Protein AF-A0A951N526-F1 (afdb_monomer)

Sequence (188 aa):
WANHLRSLRRDMQGVPRIATNLSTNELTWEIMWHCPALKEIAEDFAKEHAKGLKIVARDMGIQTAESLEAHRYIEALRQLLATQRFVLVPRLGEAVFGQEERQIGWFDDQGVYLLPDLAYRAACELLRDSGGLNGLSKNTLHKQLDSLGLLVNKGEGGQTIPKKCGHGLHRVLHLEPNILDGEEEESS

Structure (mmCIF, N/CA/C/O backbone):
data_AF-A0A951N526-F1
#
_entry.id   AF-A0A951N526-F1
#
loop_
_atom_site.group_PDB
_atom_site.id
_atom_site.type_symbol
_atom_site.label_atom_id
_atom_site.label_alt_id
_atom_site.label_comp_id
_atom_site.label_asym_id
_atom_site.label_entity_id
_atom_site.label_seq_id
_atom_site.pdbx_PDB_ins_code
_atom_site.Cartn_x
_atom_site.Cartn_y
_atom_site.Cartn_z
_atom_site.occupancy
_atom_site.B_iso_or_equiv
_atom_site.auth_seq_id
_atom_site.auth_comp_id
_atom_site.auth_asym_id
_atom_site.auth_atom_id
_atom_site.pdbx_PDB_model_num
ATOM 1 N N . TRP A 1 1 ? 21.596 5.249 -15.799 1.00 81.06 1 TRP A N 1
ATOM 2 C CA . TRP A 1 1 ? 20.215 5.231 -15.258 1.00 81.06 1 TRP A CA 1
ATOM 3 C C . TRP A 1 1 ? 19.995 5.923 -13.913 1.00 81.06 1 TRP A C 1
ATOM 5 O O . TRP A 1 1 ? 19.083 6.736 -13.844 1.00 81.06 1 TRP A O 1
ATOM 15 N N . ALA A 1 2 ? 20.782 5.686 -12.854 1.00 82.94 2 ALA A N 1
ATOM 16 C CA . ALA A 1 2 ? 20.489 6.235 -11.513 1.00 82.94 2 ALA A CA 1
ATOM 17 C C . ALA A 1 2 ? 20.281 7.769 -11.456 1.00 82.94 2 ALA A C 1
ATOM 19 O O . ALA A 1 2 ? 19.320 8.243 -10.855 1.00 82.94 2 ALA A O 1
ATOM 20 N N . ASN A 1 3 ? 21.136 8.554 -12.124 1.00 84.06 3 ASN A N 1
ATOM 21 C CA . ASN A 1 3 ? 20.982 10.016 -12.189 1.00 84.06 3 ASN A CA 1
ATOM 22 C C . ASN A 1 3 ? 19.722 10.440 -12.962 1.00 84.06 3 ASN A C 1
ATOM 24 O O . ASN A 1 3 ? 19.041 11.379 -12.563 1.00 84.06 3 ASN A O 1
ATOM 28 N N . HIS A 1 4 ? 19.381 9.712 -14.029 1.00 82.75 4 HIS A N 1
ATOM 29 C CA . HIS A 1 4 ? 18.174 9.962 -14.814 1.00 82.75 4 HIS A CA 1
ATOM 30 C C . HIS A 1 4 ? 16.906 9.697 -13.988 1.00 82.75 4 HIS A C 1
ATOM 32 O O . HIS A 1 4 ? 16.022 10.546 -13.930 1.00 82.75 4 HIS A O 1
ATOM 38 N N . LEU A 1 5 ? 16.859 8.583 -13.253 1.00 80.75 5 LEU A N 1
ATOM 39 C CA . LEU A 1 5 ? 15.752 8.254 -12.348 1.00 80.75 5 LEU A CA 1
ATOM 40 C C . LEU A 1 5 ? 15.546 9.339 -11.278 1.00 80.75 5 LEU A C 1
ATOM 42 O O . LEU A 1 5 ? 14.426 9.806 -11.088 1.00 80.75 5 LEU A O 1
ATOM 46 N N . ARG A 1 6 ? 16.629 9.827 -10.656 1.00 80.81 6 ARG A N 1
ATOM 47 C CA . ARG A 1 6 ? 16.569 10.928 -9.673 1.00 80.81 6 ARG A CA 1
ATOM 48 C C . ARG A 1 6 ? 16.122 12.262 -10.275 1.00 80.81 6 ARG A C 1
ATOM 50 O O . ARG A 1 6 ? 15.503 13.059 -9.574 1.00 80.81 6 ARG A O 1
ATOM 57 N N . SER A 1 7 ? 16.430 12.521 -11.550 1.00 80.12 7 SER A N 1
ATOM 58 C CA . SER A 1 7 ? 15.925 13.711 -12.253 1.00 80.12 7 SER A CA 1
ATOM 59 C C . SER A 1 7 ? 14.437 13.624 -12.591 1.00 80.12 7 SER A C 1
ATOM 61 O O . SER A 1 7 ? 13.773 14.654 -12.625 1.00 80.12 7 SER A O 1
ATOM 63 N N . LEU A 1 8 ? 13.911 12.413 -12.805 1.00 74.31 8 LEU A N 1
ATOM 64 C CA . LEU A 1 8 ? 12.486 12.188 -13.054 1.00 74.31 8 LEU A CA 1
ATOM 65 C C . LEU A 1 8 ? 11.673 12.306 -11.762 1.00 74.31 8 LEU A C 1
ATOM 67 O O . LEU A 1 8 ? 10.583 12.872 -11.770 1.00 74.31 8 LEU A O 1
ATOM 71 N N . ARG A 1 9 ? 12.199 11.772 -10.653 1.00 68.50 9 ARG A N 1
ATOM 72 C CA . ARG A 1 9 ? 11.539 11.795 -9.346 1.00 68.50 9 ARG A CA 1
ATOM 73 C C . ARG A 1 9 ? 12.587 11.757 -8.226 1.00 68.50 9 ARG A C 1
ATOM 75 O O . ARG A 1 9 ? 13.315 10.774 -8.086 1.00 68.50 9 ARG A O 1
ATOM 82 N N . ARG A 1 10 ? 12.690 12.831 -7.434 1.00 69.12 10 ARG A N 1
ATOM 83 C CA . ARG A 1 10 ? 13.717 12.958 -6.375 1.00 69.12 10 ARG A CA 1
ATOM 84 C C . ARG A 1 10 ? 13.449 12.082 -5.148 1.00 69.12 10 ARG A C 1
ATOM 86 O O . ARG A 1 10 ? 14.396 11.717 -4.464 1.00 69.12 10 ARG A O 1
ATOM 93 N N . ASP A 1 11 ? 12.190 11.746 -4.895 1.00 62.72 11 ASP A N 1
ATOM 94 C CA . ASP A 1 11 ? 11.701 10.887 -3.806 1.00 62.72 11 ASP A CA 1
ATOM 95 C C . ASP A 1 11 ? 11.666 9.394 -4.188 1.00 62.72 11 ASP A C 1
ATOM 97 O O . ASP A 1 11 ? 11.150 8.572 -3.435 1.00 62.72 11 ASP A O 1
ATOM 101 N N . MET A 1 12 ? 12.204 9.014 -5.355 1.00 68.50 12 MET A N 1
ATOM 102 C CA . MET A 1 12 ? 12.225 7.617 -5.787 1.00 68.50 12 MET A CA 1
ATOM 103 C C . MET A 1 12 ? 13.090 6.764 -4.850 1.00 68.50 12 MET A C 1
ATOM 105 O O . MET A 1 12 ? 14.292 6.989 -4.702 1.00 68.50 12 MET A O 1
ATOM 109 N N . GLN A 1 13 ? 12.475 5.742 -4.262 1.00 66.50 13 GLN A N 1
ATOM 110 C CA . GLN A 1 13 ? 13.130 4.731 -3.432 1.00 66.50 13 GLN A CA 1
ATOM 111 C C . GLN A 1 13 ? 13.659 3.582 -4.310 1.00 66.50 13 GLN A C 1
ATOM 113 O O . GLN A 1 13 ? 13.147 3.328 -5.400 1.00 66.50 13 GLN A O 1
ATOM 118 N N . GLY A 1 14 ? 14.713 2.885 -3.872 1.00 66.94 14 GLY A N 1
ATOM 119 C CA . GLY A 1 14 ? 15.251 1.726 -4.606 1.00 66.94 14 GLY A CA 1
ATOM 120 C C . GLY A 1 14 ? 15.960 2.044 -5.935 1.00 66.94 14 GLY A C 1
ATOM 121 O O . GLY A 1 14 ? 16.182 1.138 -6.742 1.00 66.94 14 GLY A O 1
ATOM 122 N N . VAL A 1 15 ? 16.361 3.305 -6.160 1.00 78.75 15 VAL A N 1
ATOM 123 C CA . VAL A 1 15 ? 17.045 3.776 -7.387 1.00 78.75 15 VAL A CA 1
ATOM 124 C C . VAL A 1 15 ? 18.214 2.886 -7.830 1.00 78.75 15 VAL A C 1
ATOM 126 O O . VAL A 1 15 ? 18.295 2.622 -9.029 1.00 78.75 15 VAL A O 1
ATOM 129 N N . PRO A 1 16 ? 19.109 2.396 -6.944 1.00 79.44 16 PRO A N 1
ATOM 130 C CA . PRO A 1 16 ? 20.207 1.530 -7.372 1.00 79.44 16 PRO A CA 1
ATOM 131 C C . PRO A 1 16 ? 19.717 0.232 -8.020 1.00 79.44 16 PRO A C 1
ATOM 133 O O . PRO A 1 16 ? 20.200 -0.125 -9.088 1.00 79.44 16 PRO A O 1
ATOM 136 N N . ARG A 1 17 ? 18.705 -0.428 -7.439 1.00 71.69 17 ARG A N 1
ATOM 137 C CA . ARG A 1 17 ? 18.148 -1.686 -7.965 1.00 71.69 17 ARG A CA 1
ATOM 138 C C . ARG A 1 17 ? 17.493 -1.483 -9.331 1.00 71.69 17 ARG A C 1
ATOM 140 O O . ARG A 1 17 ? 17.755 -2.243 -10.258 1.00 71.69 17 ARG A O 1
ATOM 147 N N . ILE A 1 18 ? 16.677 -0.435 -9.468 1.00 79.44 18 ILE A N 1
ATOM 148 C CA . ILE A 1 18 ? 16.011 -0.099 -10.738 1.00 79.44 18 ILE A CA 1
ATOM 149 C C . ILE A 1 18 ? 17.059 0.257 -11.801 1.00 79.44 18 ILE A C 1
ATOM 151 O O . ILE A 1 18 ? 16.975 -0.208 -12.934 1.00 79.44 18 ILE A O 1
ATOM 155 N N . ALA A 1 19 ? 18.078 1.039 -11.433 1.00 84.94 19 ALA A N 1
ATOM 156 C CA . ALA A 1 19 ? 19.161 1.399 -12.338 1.00 84.94 19 ALA A CA 1
ATOM 157 C C . ALA A 1 19 ? 19.942 0.174 -12.826 1.00 84.94 19 ALA A C 1
ATOM 159 O O . ALA A 1 19 ? 20.226 0.110 -14.017 1.00 84.94 19 ALA A O 1
ATOM 160 N N . THR A 1 20 ? 20.246 -0.785 -11.948 1.00 82.56 20 THR A N 1
ATOM 161 C CA . THR A 1 20 ? 20.910 -2.037 -12.333 1.00 82.56 20 THR A CA 1
ATOM 162 C C . THR A 1 20 ? 20.062 -2.829 -13.321 1.00 82.56 20 THR A C 1
ATOM 164 O O . THR A 1 20 ? 20.565 -3.173 -14.383 1.00 82.56 20 THR A O 1
ATOM 167 N N . ASN A 1 21 ? 18.771 -3.039 -13.042 1.00 82.00 21 ASN A N 1
ATOM 168 C CA . ASN A 1 21 ? 17.890 -3.785 -13.950 1.00 82.00 21 ASN A CA 1
ATOM 169 C C . ASN A 1 21 ? 17.796 -3.133 -15.340 1.00 82.00 21 ASN A C 1
ATOM 171 O O . ASN A 1 21 ? 17.874 -3.826 -16.354 1.00 82.00 21 ASN A O 1
ATOM 175 N N . LEU A 1 22 ? 17.670 -1.802 -15.396 1.00 86.44 22 LEU A N 1
ATOM 176 C CA . LEU A 1 22 ? 17.652 -1.056 -16.659 1.00 86.44 22 LEU A CA 1
ATOM 177 C C . LEU A 1 22 ? 18.997 -1.136 -17.387 1.00 86.44 22 LEU A C 1
ATOM 179 O O . LEU A 1 22 ? 19.013 -1.350 -18.593 1.00 86.44 22 LEU A O 1
ATOM 183 N N . SER A 1 23 ? 20.113 -1.016 -16.664 1.00 87.75 23 SER A N 1
ATOM 184 C CA . SER A 1 23 ? 21.458 -1.171 -17.225 1.00 87.75 23 SER A CA 1
ATOM 185 C C . SER A 1 23 ? 21.702 -2.577 -17.772 1.00 87.75 23 SER A C 1
ATOM 187 O O . SER A 1 23 ? 22.317 -2.708 -18.822 1.00 87.75 23 SER A O 1
ATOM 189 N N . THR A 1 24 ? 21.211 -3.627 -17.110 1.00 85.81 24 THR A N 1
ATOM 190 C CA . THR A 1 24 ? 21.305 -5.006 -17.614 1.00 85.81 24 THR A CA 1
ATOM 191 C C . THR A 1 24 ? 20.491 -5.187 -18.892 1.00 85.81 24 THR A C 1
ATOM 193 O O . THR A 1 24 ? 20.956 -5.834 -19.830 1.00 85.81 24 THR A O 1
ATOM 196 N N . ASN A 1 25 ? 19.296 -4.600 -18.956 1.00 86.00 25 ASN A N 1
ATOM 197 C CA . ASN A 1 25 ? 18.451 -4.657 -20.146 1.00 86.00 25 ASN A CA 1
ATOM 198 C C . ASN A 1 25 ? 19.083 -3.882 -21.321 1.00 86.00 25 ASN A C 1
ATOM 200 O O . ASN A 1 25 ? 19.235 -4.429 -22.409 1.00 86.00 25 ASN A O 1
ATOM 204 N N . GLU A 1 26 ? 19.585 -2.669 -21.070 1.00 88.19 26 GLU A N 1
ATOM 205 C CA . GLU A 1 26 ? 20.335 -1.877 -22.055 1.00 88.19 26 GLU A CA 1
ATOM 206 C C . GLU A 1 26 ? 21.601 -2.604 -22.534 1.00 88.19 26 GLU A C 1
ATOM 208 O O . GLU A 1 26 ? 21.843 -2.678 -23.732 1.00 88.19 26 GLU A O 1
ATOM 213 N N . LEU A 1 27 ? 22.366 -3.233 -21.637 1.00 89.69 27 LEU A N 1
ATOM 214 C CA . LEU A 1 27 ? 23.529 -4.038 -22.021 1.00 89.69 27 LEU A CA 1
ATOM 215 C C . LEU A 1 27 ? 23.136 -5.248 -22.883 1.00 89.69 27 LEU A C 1
ATOM 217 O O . LEU A 1 27 ? 23.847 -5.590 -23.822 1.00 89.69 27 LEU A O 1
ATOM 221 N N . THR A 1 28 ? 22.004 -5.888 -22.582 1.00 87.81 28 THR A N 1
ATOM 222 C CA . THR A 1 28 ? 21.476 -7.002 -23.389 1.00 87.81 28 THR A CA 1
ATOM 223 C C . THR A 1 28 ? 21.159 -6.531 -24.808 1.00 87.81 28 THR A C 1
ATOM 225 O O . THR A 1 28 ? 21.497 -7.212 -25.776 1.00 87.81 28 THR A O 1
ATOM 228 N N . TRP A 1 29 ? 20.578 -5.337 -24.934 1.00 87.81 29 TRP A N 1
ATOM 229 C CA . TRP A 1 29 ? 20.317 -4.702 -26.221 1.00 87.81 29 TRP A CA 1
ATOM 230 C C . TRP A 1 29 ? 21.601 -4.375 -26.991 1.00 87.81 29 TRP A C 1
ATOM 232 O O . TRP A 1 29 ? 21.704 -4.693 -28.173 1.00 87.81 29 TRP A O 1
ATOM 242 N N . GLU A 1 30 ? 22.609 -3.811 -26.323 1.00 87.75 30 GLU A N 1
ATOM 243 C CA . GLU A 1 30 ? 23.920 -3.541 -26.931 1.00 87.75 30 GLU A CA 1
ATOM 244 C C . GLU A 1 30 ? 24.587 -4.830 -27.438 1.00 87.75 30 GLU A C 1
ATOM 246 O O . GLU A 1 30 ? 25.132 -4.871 -28.542 1.00 87.75 30 GLU A O 1
ATOM 251 N N . ILE A 1 31 ? 24.488 -5.929 -26.684 1.00 87.94 31 ILE A N 1
ATOM 252 C CA . ILE A 1 31 ? 24.995 -7.238 -27.122 1.00 87.94 31 ILE A CA 1
ATOM 253 C C . ILE A 1 31 ? 24.254 -7.722 -28.378 1.00 87.94 31 ILE A C 1
ATOM 255 O O . ILE A 1 31 ? 24.896 -8.215 -29.309 1.00 87.94 31 ILE A O 1
ATOM 259 N N . MET A 1 32 ? 22.927 -7.563 -28.438 1.00 86.56 32 MET A N 1
ATOM 260 C CA . MET A 1 32 ? 22.147 -7.890 -29.640 1.00 86.56 32 MET A CA 1
ATOM 261 C C . MET A 1 32 ? 22.567 -7.036 -30.841 1.00 86.56 32 MET A C 1
ATOM 263 O O . MET A 1 32 ? 22.723 -7.570 -31.938 1.00 86.56 32 MET A O 1
ATOM 267 N N . TRP A 1 33 ? 22.813 -5.742 -30.628 1.00 84.50 33 TRP A N 1
ATOM 268 C CA . TRP A 1 33 ? 23.247 -4.804 -31.665 1.00 84.50 33 TRP A CA 1
ATOM 269 C C . TRP A 1 33 ? 24.612 -5.164 -32.267 1.00 84.50 33 TRP A C 1
ATOM 271 O O . TRP A 1 33 ? 24.839 -5.028 -33.472 1.00 84.50 33 TRP A O 1
ATOM 281 N N . HIS A 1 34 ? 25.527 -5.657 -31.432 1.00 85.94 34 HIS A N 1
ATOM 282 C CA . HIS A 1 34 ? 26.864 -6.079 -31.846 1.00 85.94 34 HIS A CA 1
ATOM 283 C C . HIS A 1 34 ? 26.932 -7.518 -32.377 1.00 85.94 34 HIS A C 1
ATOM 285 O O . HIS A 1 34 ? 27.975 -7.922 -32.893 1.00 85.94 34 HIS A O 1
ATOM 291 N N . CYS A 1 35 ? 25.842 -8.286 -32.299 1.00 88.75 35 CYS A N 1
ATOM 292 C CA . CYS A 1 35 ? 25.759 -9.626 -32.865 1.00 88.75 35 CYS A CA 1
ATOM 293 C C . CYS A 1 35 ? 25.296 -9.559 -34.334 1.00 88.75 35 CYS A C 1
ATOM 295 O O . CYS A 1 35 ? 24.134 -9.234 -34.583 1.00 88.75 35 CYS A O 1
ATOM 297 N N . PRO A 1 36 ? 26.139 -9.914 -35.328 1.00 86.00 36 PRO A N 1
ATOM 298 C CA . PRO A 1 36 ? 25.790 -9.770 -36.746 1.00 86.00 36 PRO A CA 1
ATOM 299 C C . PRO A 1 36 ? 24.509 -10.508 -37.153 1.00 86.00 36 PRO A C 1
ATOM 301 O O . PRO A 1 36 ? 23.779 -10.031 -38.010 1.00 86.00 36 PRO A O 1
ATOM 304 N N . ALA A 1 37 ? 24.217 -11.644 -36.511 1.00 87.12 37 ALA A N 1
ATOM 305 C CA . ALA A 1 37 ? 23.027 -12.447 -36.783 1.00 87.12 37 ALA A CA 1
ATOM 306 C C . ALA A 1 37 ? 21.722 -11.838 -36.233 1.00 87.12 37 ALA A C 1
ATOM 308 O O . ALA A 1 37 ? 20.643 -12.237 -36.658 1.00 87.12 37 ALA A O 1
ATOM 309 N N . LEU A 1 38 ? 21.810 -10.912 -35.273 1.00 83.75 38 LEU A N 1
ATOM 310 C CA . LEU A 1 38 ? 20.656 -10.297 -34.601 1.00 83.75 38 LEU A CA 1
ATOM 311 C C . LEU A 1 38 ? 20.515 -8.804 -34.910 1.00 83.75 38 LEU A C 1
ATOM 313 O O . LEU A 1 38 ? 19.470 -8.218 -34.630 1.00 83.75 38 LEU A O 1
ATOM 317 N N . LYS A 1 39 ? 21.549 -8.195 -35.494 1.00 83.62 39 LYS A N 1
ATOM 318 C CA . LYS A 1 39 ? 21.628 -6.760 -35.752 1.00 83.62 39 LYS A CA 1
ATOM 319 C C . LYS A 1 39 ? 20.483 -6.242 -36.625 1.00 83.62 39 LYS A C 1
ATOM 321 O O . LYS A 1 39 ? 19.874 -5.247 -36.255 1.00 83.62 39 LYS A O 1
ATOM 326 N N . GLU A 1 40 ? 20.165 -6.919 -37.730 1.00 83.12 40 GLU A N 1
ATOM 327 C CA . GLU A 1 40 ? 19.069 -6.500 -38.625 1.00 83.12 40 GLU A CA 1
ATOM 328 C C . GLU A 1 40 ? 17.720 -6.476 -37.894 1.00 83.12 40 GLU A C 1
ATOM 330 O O . GLU A 1 40 ? 16.943 -5.543 -38.049 1.00 83.12 40 GLU A O 1
ATOM 335 N N . ILE A 1 41 ? 17.478 -7.449 -37.010 1.00 81.56 41 ILE A N 1
ATOM 336 C CA . ILE A 1 41 ? 16.264 -7.493 -36.187 1.00 81.56 41 ILE A CA 1
ATOM 337 C C . ILE A 1 41 ? 16.284 -6.365 -35.147 1.00 81.56 41 ILE A C 1
ATOM 339 O O . ILE A 1 41 ? 15.262 -5.738 -34.892 1.00 81.56 41 ILE A O 1
ATOM 343 N N . ALA A 1 42 ? 17.432 -6.091 -34.524 1.00 80.50 42 ALA A N 1
ATOM 344 C CA . ALA A 1 42 ? 17.551 -5.041 -33.515 1.00 80.50 42 ALA A CA 1
ATOM 345 C C . ALA A 1 42 ? 17.354 -3.628 -34.104 1.00 80.50 42 ALA A C 1
ATOM 347 O O . ALA A 1 42 ? 16.767 -2.767 -33.445 1.00 80.50 42 ALA A O 1
ATOM 348 N N . GLU A 1 43 ? 17.800 -3.385 -35.340 1.00 83.38 43 GLU A N 1
ATOM 349 C CA . GLU A 1 43 ? 17.632 -2.103 -36.042 1.00 83.38 43 GLU A CA 1
ATOM 350 C C . GLU A 1 43 ? 16.158 -1.696 -36.169 1.00 83.38 43 GLU A C 1
ATOM 352 O O . GLU A 1 43 ? 15.818 -0.541 -35.884 1.00 83.38 43 GLU A O 1
ATOM 357 N N . ASP A 1 44 ? 15.282 -2.655 -36.469 1.00 84.50 44 ASP A N 1
ATOM 358 C CA . ASP A 1 44 ? 13.845 -2.425 -36.643 1.00 84.50 44 ASP A CA 1
ATOM 359 C C . ASP A 1 44 ? 13.127 -1.983 -35.356 1.00 84.50 44 ASP A C 1
ATOM 361 O O . ASP A 1 44 ? 12.084 -1.333 -35.426 1.00 84.50 44 ASP A O 1
ATOM 365 N N . PHE A 1 45 ? 13.685 -2.286 -34.177 1.00 84.56 45 PHE A N 1
ATOM 366 C CA . PHE A 1 45 ? 13.054 -2.005 -32.879 1.00 84.56 45 PHE A CA 1
ATOM 367 C C . PHE A 1 45 ? 13.833 -1.011 -32.004 1.00 84.56 45 PHE A C 1
ATOM 369 O O . PHE A 1 45 ? 13.463 -0.784 -30.850 1.00 84.56 45 PHE A O 1
ATOM 376 N N . ALA A 1 46 ? 14.898 -0.383 -32.510 1.00 82.12 46 ALA A N 1
ATOM 377 C CA . ALA A 1 46 ? 15.772 0.483 -31.709 1.00 82.12 46 ALA A CA 1
ATOM 378 C C . ALA A 1 46 ? 15.043 1.667 -31.048 1.00 82.12 46 ALA A C 1
ATOM 380 O O . ALA A 1 46 ? 15.297 2.004 -29.884 1.00 82.12 46 ALA A O 1
ATOM 381 N N . LYS A 1 47 ? 14.110 2.302 -31.767 1.00 82.19 47 LYS A N 1
ATOM 382 C CA . LYS A 1 47 ? 13.339 3.444 -31.244 1.00 82.19 47 LYS A CA 1
ATOM 383 C C . LYS A 1 47 ? 12.318 2.992 -30.202 1.00 82.19 47 LYS A C 1
ATOM 385 O O . LYS A 1 47 ? 12.157 3.640 -29.163 1.00 82.19 47 LYS A O 1
ATOM 390 N N . GLU A 1 48 ? 11.648 1.881 -30.470 1.00 84.94 48 GLU A N 1
ATOM 391 C CA . GLU A 1 48 ? 10.642 1.247 -29.628 1.00 84.94 48 GLU A CA 1
ATOM 392 C C . GLU A 1 48 ? 11.267 0.747 -28.327 1.00 84.94 48 GLU A C 1
ATOM 394 O O . GLU A 1 48 ? 10.716 0.999 -27.256 1.00 84.94 48 GLU A O 1
ATOM 399 N N . HIS A 1 49 ? 12.453 0.141 -28.396 1.00 85.06 49 HIS A N 1
ATOM 400 C CA . HIS A 1 49 ? 13.220 -0.307 -27.240 1.00 85.06 49 HIS A CA 1
ATOM 401 C C . HIS A 1 49 ? 13.612 0.864 -26.328 1.00 85.06 49 HIS A C 1
ATOM 403 O O . HIS A 1 49 ? 13.306 0.855 -25.132 1.00 85.06 49 HIS A O 1
ATOM 409 N N . ALA A 1 50 ? 14.192 1.934 -26.885 1.00 82.19 50 ALA A N 1
ATOM 410 C CA . ALA A 1 50 ? 14.560 3.122 -26.110 1.00 82.19 50 ALA A CA 1
ATOM 411 C C . ALA A 1 50 ? 13.340 3.797 -25.451 1.00 82.19 50 ALA A C 1
ATOM 413 O O . ALA A 1 50 ? 13.422 4.317 -24.331 1.00 82.19 50 ALA A O 1
ATOM 414 N N . LYS A 1 51 ? 12.186 3.787 -26.131 1.00 83.50 51 LYS A N 1
ATOM 415 C CA . LYS A 1 51 ? 10.911 4.256 -25.570 1.00 83.50 51 LYS A CA 1
ATOM 416 C C . LYS A 1 51 ? 10.409 3.319 -24.465 1.00 83.50 51 LYS A C 1
ATOM 418 O O . LYS A 1 51 ? 9.985 3.806 -23.417 1.00 83.50 51 LYS A O 1
ATOM 423 N N . GLY A 1 52 ? 10.498 2.008 -24.676 1.00 81.81 52 GLY A N 1
ATOM 424 C CA . GLY A 1 52 ? 10.127 0.967 -23.719 1.00 81.81 52 GLY A CA 1
ATOM 425 C C . GLY A 1 52 ? 10.915 1.069 -22.416 1.00 81.81 52 GLY A C 1
ATOM 426 O O . GLY A 1 52 ? 10.309 1.119 -21.349 1.00 81.81 52 GLY A O 1
ATOM 427 N N . LEU A 1 53 ? 12.240 1.234 -22.485 1.00 84.00 53 LEU A N 1
ATOM 428 C CA . LEU A 1 53 ? 13.093 1.412 -21.303 1.00 84.00 53 LEU A CA 1
ATOM 429 C C . LEU A 1 53 ? 12.675 2.613 -20.445 1.00 84.00 53 LEU A C 1
ATOM 431 O O . LEU A 1 53 ? 12.652 2.516 -19.220 1.00 84.00 53 LEU A O 1
ATOM 435 N N . LYS A 1 54 ? 12.296 3.738 -21.064 1.00 80.25 54 LYS A N 1
ATOM 436 C CA . LYS A 1 54 ? 11.815 4.925 -20.331 1.00 80.25 54 LYS A CA 1
ATOM 437 C C . LYS A 1 54 ? 10.471 4.681 -19.646 1.00 80.25 54 LYS A C 1
ATOM 439 O O . LYS A 1 54 ? 10.260 5.172 -18.538 1.00 80.25 54 LYS A O 1
ATOM 444 N N . ILE A 1 55 ? 9.575 3.938 -20.296 1.00 81.12 55 ILE A N 1
ATOM 445 C CA . ILE A 1 55 ? 8.281 3.550 -19.720 1.00 81.12 55 ILE A CA 1
ATOM 446 C C . ILE A 1 55 ? 8.512 2.622 -18.525 1.00 81.12 55 ILE A C 1
ATOM 448 O O . ILE A 1 55 ? 8.055 2.934 -17.431 1.00 81.12 55 ILE A O 1
ATOM 452 N N . VAL A 1 56 ? 9.315 1.568 -18.695 1.00 81.19 56 VAL A N 1
ATOM 453 C CA . VAL A 1 56 ? 9.670 0.626 -17.621 1.00 81.19 56 VAL A CA 1
ATOM 454 C C . VAL A 1 56 ? 10.336 1.347 -16.451 1.00 81.19 56 VAL A C 1
ATOM 456 O O . VAL A 1 56 ? 9.960 1.129 -15.305 1.00 81.19 56 VAL A O 1
ATOM 459 N N . ALA A 1 57 ? 11.275 2.258 -16.716 1.00 76.19 57 ALA A N 1
ATOM 460 C CA . ALA A 1 57 ? 11.945 3.047 -15.684 1.00 76.19 57 ALA A CA 1
ATOM 461 C C . ALA A 1 57 ? 10.961 3.860 -14.828 1.00 76.19 57 ALA A C 1
ATOM 463 O O . ALA A 1 57 ? 11.072 3.894 -13.600 1.00 76.19 57 ALA A O 1
ATOM 464 N N . ARG A 1 58 ? 9.988 4.509 -15.476 1.00 76.50 58 ARG A N 1
ATOM 465 C CA . ARG A 1 58 ? 8.936 5.270 -14.798 1.00 76.50 58 ARG A CA 1
ATOM 466 C C . ARG A 1 58 ? 8.011 4.345 -14.010 1.00 76.50 58 ARG A C 1
ATOM 468 O O . ARG A 1 58 ? 7.760 4.606 -12.835 1.00 76.50 58 ARG A O 1
ATOM 475 N N . ASP A 1 59 ? 7.529 3.282 -14.642 1.00 77.88 59 ASP A N 1
ATOM 476 C CA . ASP A 1 59 ? 6.519 2.392 -14.072 1.00 77.88 59 ASP A CA 1
ATOM 477 C C . ASP A 1 59 ? 7.095 1.593 -12.889 1.00 77.88 59 ASP A C 1
ATOM 479 O O . ASP A 1 59 ? 6.457 1.512 -11.842 1.00 77.88 59 ASP A O 1
ATOM 483 N N . MET A 1 60 ? 8.350 1.131 -12.974 1.00 74.12 60 MET A N 1
ATOM 484 C CA . MET A 1 60 ? 9.066 0.517 -11.846 1.00 74.12 60 MET A CA 1
ATOM 485 C C . MET A 1 60 ? 9.282 1.492 -10.687 1.00 74.12 60 MET A C 1
ATOM 487 O O . MET A 1 60 ? 9.196 1.093 -9.524 1.00 74.12 60 MET A O 1
ATOM 491 N N . GLY A 1 61 ? 9.579 2.761 -10.982 1.00 70.81 61 GLY A N 1
ATOM 492 C CA . GLY A 1 61 ? 9.729 3.798 -9.963 1.00 70.81 61 GLY A CA 1
ATOM 493 C C . GLY A 1 61 ? 8.421 4.079 -9.224 1.00 70.81 61 GLY A C 1
ATOM 494 O O . GLY A 1 61 ? 8.434 4.266 -8.008 1.00 70.81 61 GLY A O 1
ATOM 495 N N . ILE A 1 62 ? 7.296 4.062 -9.945 1.00 70.31 62 ILE A N 1
ATOM 496 C CA . ILE A 1 62 ? 5.956 4.157 -9.359 1.00 70.31 62 ILE A CA 1
ATOM 497 C C . ILE A 1 62 ? 5.687 2.910 -8.518 1.00 70.31 62 ILE A C 1
ATOM 499 O O . ILE A 1 62 ? 5.572 3.043 -7.306 1.00 70.31 62 ILE A O 1
ATOM 503 N N . GLN A 1 63 ? 5.705 1.711 -9.105 1.00 70.44 63 GLN A N 1
ATOM 504 C CA . GLN A 1 63 ? 5.389 0.460 -8.403 1.00 70.44 63 GLN A CA 1
ATOM 505 C C . GLN A 1 63 ? 6.254 0.222 -7.159 1.00 70.44 63 GLN A C 1
ATOM 507 O O . GLN A 1 63 ? 5.748 -0.232 -6.139 1.00 70.44 63 GLN A O 1
ATOM 512 N N . THR A 1 64 ? 7.546 0.560 -7.201 1.00 72.69 64 THR A N 1
ATOM 513 C CA . THR A 1 64 ? 8.429 0.412 -6.030 1.00 72.69 64 THR A CA 1
ATOM 514 C C . THR A 1 64 ? 8.020 1.358 -4.900 1.00 72.69 64 THR A C 1
ATOM 516 O O . THR A 1 64 ? 8.010 0.954 -3.740 1.00 72.69 64 THR A O 1
ATOM 519 N N . ALA A 1 65 ? 7.662 2.606 -5.220 1.00 70.88 65 ALA A N 1
ATOM 520 C CA . ALA A 1 65 ? 7.183 3.560 -4.224 1.00 70.88 65 ALA A CA 1
ATOM 521 C C . ALA A 1 65 ? 5.795 3.176 -3.688 1.00 70.88 65 ALA A C 1
ATOM 523 O O . ALA A 1 65 ? 5.575 3.234 -2.483 1.00 70.88 65 ALA A O 1
ATOM 524 N N . GLU A 1 66 ? 4.881 2.747 -4.566 1.00 76.88 66 GLU A N 1
ATOM 525 C CA . GLU A 1 66 ? 3.555 2.254 -4.176 1.00 76.88 66 GLU A CA 1
ATOM 526 C C . GLU A 1 66 ? 3.656 1.062 -3.227 1.00 76.88 66 GLU A C 1
ATOM 528 O O . GLU A 1 66 ? 3.008 1.041 -2.183 1.00 76.88 66 GLU A O 1
ATOM 533 N N . SER A 1 67 ? 4.530 0.112 -3.563 1.00 78.88 67 SER A N 1
ATOM 534 C CA . SER A 1 67 ? 4.846 -1.027 -2.713 1.00 78.88 67 SER A CA 1
ATOM 535 C C . SER A 1 67 ? 5.333 -0.568 -1.344 1.00 78.88 67 SER A C 1
ATOM 537 O O . SER A 1 67 ? 4.782 -0.995 -0.335 1.00 78.88 67 SER A O 1
ATOM 539 N N . LEU A 1 68 ? 6.305 0.344 -1.280 1.00 85.25 68 LEU A N 1
ATOM 540 C CA . LEU A 1 68 ? 6.857 0.783 -0.002 1.00 85.25 68 LEU A CA 1
ATOM 541 C C . LEU A 1 68 ? 5.799 1.413 0.918 1.00 85.25 68 LEU A C 1
ATOM 543 O O . LEU A 1 68 ? 5.734 1.049 2.089 1.00 85.25 68 LEU A O 1
ATOM 547 N N . GLU A 1 69 ? 4.962 2.326 0.416 1.00 89.88 69 GLU A N 1
ATOM 548 C CA . GLU A 1 69 ? 3.958 2.989 1.265 1.00 89.88 69 GLU A CA 1
ATOM 549 C C . GLU A 1 69 ? 2.856 2.040 1.735 1.00 89.88 69 GLU A C 1
ATOM 551 O O . GLU A 1 69 ? 2.437 2.113 2.891 1.00 89.88 69 GLU A O 1
ATOM 556 N N . ALA A 1 70 ? 2.425 1.113 0.879 1.00 90.75 70 ALA A N 1
ATOM 557 C CA . ALA A 1 70 ? 1.491 0.066 1.271 1.00 90.75 70 ALA A CA 1
ATOM 558 C C . ALA A 1 70 ? 2.060 -0.814 2.396 1.00 90.75 70 ALA A C 1
ATOM 560 O O . ALA A 1 70 ? 1.375 -1.045 3.391 1.00 90.75 70 ALA A O 1
ATOM 561 N N . HIS A 1 71 ? 3.324 -1.239 2.290 1.00 90.12 71 HIS A N 1
ATOM 562 C CA . HIS A 1 71 ? 3.979 -2.021 3.344 1.00 90.12 71 HIS A CA 1
ATOM 563 C C . HIS A 1 71 ? 4.118 -1.216 4.642 1.00 90.12 71 HIS A C 1
ATOM 565 O O . HIS A 1 71 ? 3.773 -1.720 5.707 1.00 90.12 71 HIS A O 1
ATOM 571 N N . ARG A 1 72 ? 4.547 0.055 4.573 1.00 92.50 72 ARG A N 1
ATOM 572 C CA . ARG A 1 72 ? 4.639 0.929 5.761 1.00 92.50 72 ARG A CA 1
ATOM 573 C C . ARG A 1 72 ? 3.284 1.126 6.434 1.00 92.50 72 ARG A C 1
ATOM 575 O O . ARG A 1 72 ? 3.216 1.189 7.658 1.00 92.50 72 ARG A O 1
ATOM 582 N N . TYR A 1 73 ? 2.214 1.218 5.648 1.00 95.19 73 TYR A N 1
ATOM 583 C CA . TYR A 1 73 ? 0.857 1.300 6.172 1.00 95.19 73 TYR A CA 1
ATOM 584 C C . TYR A 1 73 ? 0.448 0.027 6.921 1.00 95.19 73 TYR A C 1
ATOM 586 O O . TYR A 1 73 ? -0.012 0.125 8.057 1.00 95.19 73 TYR A O 1
ATOM 594 N N . ILE A 1 74 ? 0.644 -1.152 6.320 1.00 95.00 74 ILE A N 1
ATOM 595 C CA . ILE A 1 74 ? 0.338 -2.440 6.962 1.00 95.00 74 ILE A CA 1
ATOM 596 C C . ILE A 1 74 ? 1.150 -2.615 8.249 1.00 95.00 74 ILE A C 1
ATOM 598 O O . ILE A 1 74 ? 0.583 -2.953 9.286 1.00 95.00 74 ILE A O 1
ATOM 602 N N . GLU A 1 75 ? 2.440 -2.287 8.218 1.00 93.62 75 GLU A N 1
ATOM 603 C CA . GLU A 1 75 ? 3.312 -2.397 9.388 1.00 93.62 75 GLU A CA 1
ATOM 604 C C . GLU A 1 75 ? 2.893 -1.448 10.520 1.00 93.62 75 GLU A C 1
ATOM 606 O O . GLU A 1 75 ? 2.844 -1.833 11.687 1.00 93.62 75 GLU A O 1
ATOM 611 N N . ALA A 1 76 ? 2.479 -0.222 10.186 1.00 95.00 76 ALA A N 1
ATOM 612 C CA . ALA A 1 76 ? 1.930 0.698 11.176 1.00 95.00 76 ALA A CA 1
ATOM 613 C C . ALA A 1 76 ? 0.659 0.141 11.835 1.00 95.00 76 ALA A C 1
ATOM 615 O O . ALA A 1 76 ? 0.488 0.266 13.048 1.00 95.00 76 ALA A O 1
ATOM 616 N N . LEU A 1 77 ? -0.230 -0.494 11.065 1.00 95.62 77 LEU A N 1
ATOM 617 C CA . LEU A 1 77 ? -1.427 -1.129 11.620 1.00 95.62 77 LEU A CA 1
ATOM 618 C C . LEU A 1 77 ? -1.075 -2.311 12.529 1.00 95.62 77 LEU A C 1
ATOM 620 O O . LEU A 1 77 ? -1.622 -2.389 13.630 1.00 95.62 77 LEU A O 1
ATOM 624 N N . ARG A 1 78 ? -0.134 -3.172 12.122 1.00 95.12 78 ARG A N 1
ATOM 625 C CA . ARG A 1 78 ? 0.387 -4.265 12.963 1.00 95.12 78 ARG A CA 1
ATOM 626 C C . ARG A 1 78 ? 0.913 -3.730 14.290 1.00 95.12 78 ARG A C 1
ATOM 628 O O . ARG A 1 78 ? 0.507 -4.200 15.349 1.00 95.12 78 ARG A O 1
ATOM 635 N N . GLN A 1 79 ? 1.726 -2.675 14.257 1.00 94.19 79 GLN A N 1
ATOM 636 C CA . GLN A 1 79 ? 2.269 -2.054 15.465 1.00 94.19 79 GLN A CA 1
ATOM 637 C C . GLN A 1 79 ? 1.173 -1.467 16.375 1.00 94.19 79 GLN A C 1
ATOM 639 O O . GLN A 1 79 ? 1.237 -1.598 17.602 1.00 94.19 79 GLN A O 1
ATOM 644 N N . LEU A 1 80 ? 0.152 -0.819 15.808 1.00 93.88 80 LEU A N 1
ATOM 645 C CA . LEU A 1 80 ? -0.967 -0.266 16.583 1.00 93.88 80 LEU A CA 1
ATOM 646 C C . LEU A 1 80 ? -1.792 -1.354 17.278 1.00 93.88 80 LEU A C 1
ATOM 648 O O . LEU A 1 80 ? -2.234 -1.140 18.411 1.00 93.88 80 LEU A O 1
ATOM 652 N N . LEU A 1 81 ? -1.967 -2.499 16.618 1.00 93.38 81 LEU A N 1
ATOM 653 C CA . LEU A 1 81 ? -2.654 -3.665 17.169 1.00 93.38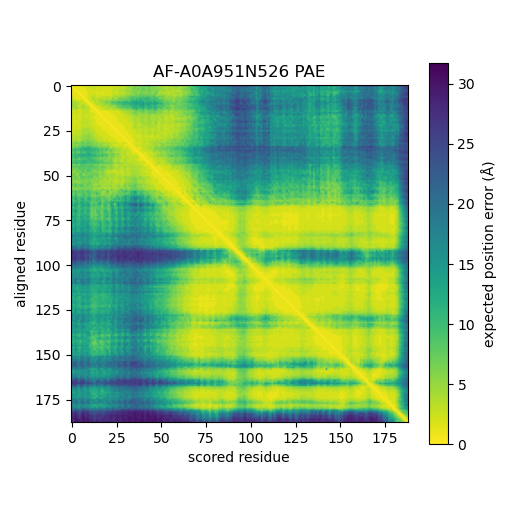 81 LEU A CA 1
ATOM 654 C C . LEU A 1 81 ? -1.804 -4.364 18.235 1.00 93.38 81 LEU A C 1
ATOM 656 O O . LEU A 1 81 ? -2.293 -4.614 19.335 1.00 93.38 81 LEU A O 1
ATOM 660 N N . ALA A 1 82 ? -0.514 -4.582 17.966 1.00 91.69 82 ALA A N 1
ATOM 661 C CA . ALA A 1 82 ? 0.423 -5.196 18.909 1.00 91.69 82 ALA A CA 1
ATOM 662 C C . ALA A 1 82 ? 0.558 -4.383 20.208 1.00 91.69 82 ALA A C 1
ATOM 664 O O . ALA A 1 82 ? 0.627 -4.937 21.303 1.00 91.69 82 ALA A O 1
ATOM 665 N N . THR A 1 83 ? 0.538 -3.050 20.103 1.00 91.50 83 THR A N 1
ATOM 666 C CA . THR A 1 83 ? 0.578 -2.141 21.263 1.00 91.50 83 THR A CA 1
ATOM 667 C C . THR A 1 83 ? -0.788 -1.914 21.921 1.00 91.50 83 THR A C 1
ATOM 669 O O . THR A 1 83 ? -0.873 -1.135 22.871 1.00 91.50 83 THR A O 1
ATOM 672 N N . GLN A 1 84 ? -1.855 -2.555 21.426 1.00 89.00 84 GLN A N 1
ATOM 673 C CA . GLN A 1 84 ? -3.241 -2.423 21.904 1.00 89.00 84 GLN A CA 1
ATOM 674 C C . GLN A 1 84 ? -3.764 -0.974 21.941 1.00 89.00 84 GLN A C 1
ATOM 676 O O . GLN A 1 84 ? -4.717 -0.648 22.661 1.00 89.00 84 GLN A O 1
ATOM 681 N N . ARG A 1 85 ? -3.150 -0.077 21.156 1.00 88.19 85 ARG A N 1
ATOM 682 C CA . ARG A 1 85 ? -3.630 1.303 20.983 1.00 88.19 85 ARG A CA 1
ATOM 683 C C . ARG A 1 85 ? -4.933 1.318 20.199 1.00 88.19 85 ARG A C 1
ATOM 685 O O . ARG A 1 85 ? -5.833 2.089 20.521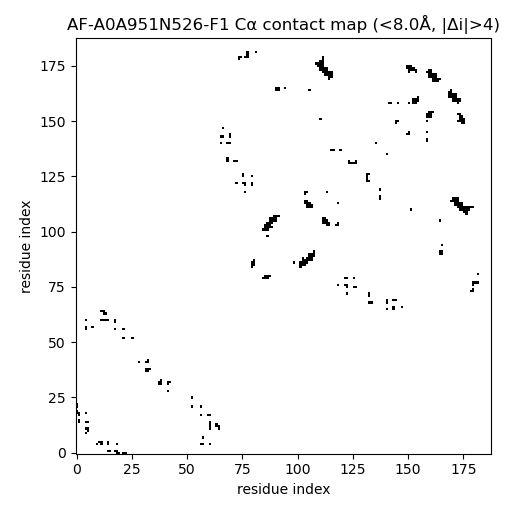 1.00 88.19 85 ARG A O 1
ATOM 692 N N . PHE A 1 86 ? -5.022 0.429 19.217 1.00 93.12 86 PHE A N 1
ATOM 693 C CA . PHE A 1 86 ? -6.244 0.116 18.497 1.00 93.12 86 PHE A CA 1
ATOM 694 C C . PHE A 1 86 ? -6.487 -1.390 18.516 1.00 93.12 86 PHE A C 1
ATOM 696 O O . PHE A 1 86 ? -5.595 -2.169 18.849 1.00 93.12 86 PHE A O 1
ATOM 703 N N . VAL A 1 87 ? -7.707 -1.789 18.178 1.00 91.75 87 VAL A N 1
ATOM 704 C CA . VAL A 1 87 ? -8.153 -3.182 18.219 1.00 91.75 87 VAL A CA 1
ATOM 705 C C . VAL A 1 87 ? -8.941 -3.552 16.966 1.00 91.75 87 VAL A C 1
ATOM 707 O O . VAL A 1 87 ? -9.650 -2.723 16.380 1.00 91.75 87 VAL A O 1
ATOM 710 N N . LEU A 1 88 ? -8.839 -4.823 16.586 1.00 90.81 88 LEU A N 1
ATOM 711 C CA . LEU A 1 88 ? -9.818 -5.501 15.744 1.00 90.81 88 LEU A CA 1
ATOM 712 C C . LEU A 1 88 ? -10.717 -6.333 16.650 1.00 90.81 88 LEU A C 1
ATOM 714 O O . LEU A 1 88 ? -10.233 -7.002 17.561 1.00 90.81 88 LEU A O 1
ATOM 718 N N . VAL A 1 89 ? -12.018 -6.311 16.389 1.00 89.75 89 VAL A N 1
ATOM 719 C CA . VAL A 1 89 ? -12.984 -7.111 17.153 1.00 89.75 89 VAL A CA 1
ATOM 720 C C . VAL A 1 89 ? -13.621 -8.179 16.259 1.00 89.75 89 VAL A C 1
ATOM 722 O O . VAL A 1 89 ? -13.768 -7.951 15.054 1.00 89.75 89 VAL A O 1
ATOM 725 N N . PRO A 1 90 ? -14.021 -9.342 16.798 1.00 89.19 90 PRO A N 1
ATOM 726 C CA . PRO A 1 90 ? -14.729 -10.347 16.011 1.00 89.19 90 PRO A CA 1
ATOM 727 C C . PRO A 1 90 ? -15.969 -9.752 15.327 1.00 89.19 90 PRO A C 1
ATOM 729 O O . PRO A 1 90 ? -16.749 -9.031 15.955 1.00 89.19 90 PRO A O 1
ATOM 732 N N . ARG A 1 91 ? -16.173 -10.034 14.031 1.00 86.44 91 ARG A N 1
ATOM 733 C CA . ARG A 1 91 ? -17.317 -9.478 13.276 1.00 86.44 91 ARG A CA 1
ATOM 734 C C . ARG A 1 91 ? -18.662 -9.973 13.807 1.00 86.44 91 ARG A C 1
ATOM 736 O O . ARG A 1 91 ? -19.635 -9.219 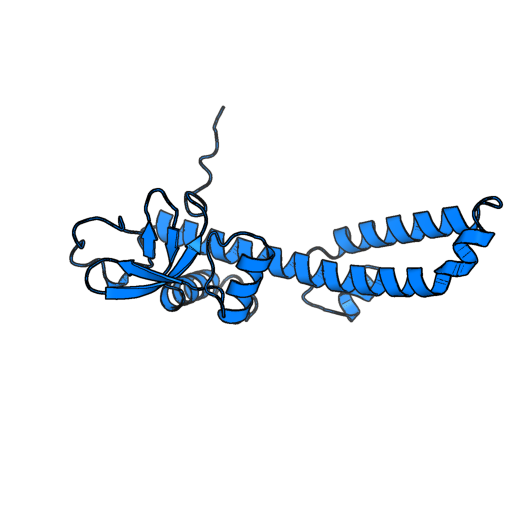13.835 1.00 86.44 91 ARG A O 1
ATOM 743 N N . LEU A 1 92 ? -18.712 -11.250 14.173 1.00 80.25 92 LEU A N 1
ATOM 744 C CA . LEU A 1 92 ? -19.855 -11.907 14.796 1.00 80.25 92 LEU A CA 1
ATOM 745 C C . LEU A 1 92 ? -19.512 -12.115 16.275 1.00 80.25 92 LEU A C 1
ATOM 747 O O . LEU A 1 92 ? -18.991 -13.156 16.657 1.00 80.25 92 LEU A O 1
ATOM 751 N N . GLY A 1 93 ? -19.742 -11.087 17.087 1.00 69.19 93 GLY A N 1
ATOM 752 C CA . GLY A 1 93 ? -19.451 -11.099 18.518 1.00 69.19 93 GLY A CA 1
ATOM 753 C C . GLY A 1 93 ? -20.234 -10.019 19.256 1.00 69.19 93 GLY A C 1
ATOM 754 O O . GLY A 1 93 ? -20.843 -9.144 18.634 1.00 69.19 93 GLY A O 1
ATOM 755 N N . GLU A 1 94 ? -20.240 -10.093 20.585 1.00 63.34 94 GLU A N 1
ATOM 756 C CA . GLU A 1 94 ? -20.803 -9.029 21.415 1.00 63.34 94 GLU A CA 1
ATOM 757 C C . GLU A 1 94 ? -19.955 -7.759 21.290 1.00 63.34 94 GLU A C 1
ATOM 759 O O . GLU A 1 94 ? -18.725 -7.811 21.226 1.00 63.34 94 GLU A O 1
ATOM 764 N N . ALA A 1 95 ? -20.622 -6.605 21.240 1.00 62.78 95 ALA A N 1
ATOM 765 C CA . ALA A 1 95 ? -19.934 -5.326 21.259 1.00 62.78 95 ALA A CA 1
ATOM 766 C C . ALA A 1 95 ? -19.168 -5.194 22.582 1.00 62.78 95 ALA A C 1
ATOM 768 O O . ALA A 1 95 ? -19.759 -5.229 23.663 1.00 62.78 95 ALA A O 1
ATOM 769 N N . VAL A 1 96 ? -17.847 -5.037 22.500 1.00 64.12 96 VAL A N 1
ATOM 770 C CA . VAL A 1 96 ? -17.027 -4.793 23.685 1.00 64.12 96 VAL A CA 1
ATOM 771 C C . VAL A 1 96 ? -17.201 -3.329 24.082 1.00 64.12 96 VAL A C 1
ATOM 773 O O . VAL A 1 96 ? -16.632 -2.424 23.465 1.00 64.12 96 VAL A O 1
ATOM 776 N N . PHE A 1 97 ? -18.017 -3.091 25.110 1.00 57.38 97 PHE A N 1
ATOM 777 C CA . PHE A 1 97 ? -18.256 -1.755 25.652 1.00 57.38 97 PHE A CA 1
ATOM 778 C C . PHE A 1 97 ? -16.935 -1.056 26.017 1.00 57.38 97 PHE A C 1
ATOM 780 O O . PHE A 1 97 ? -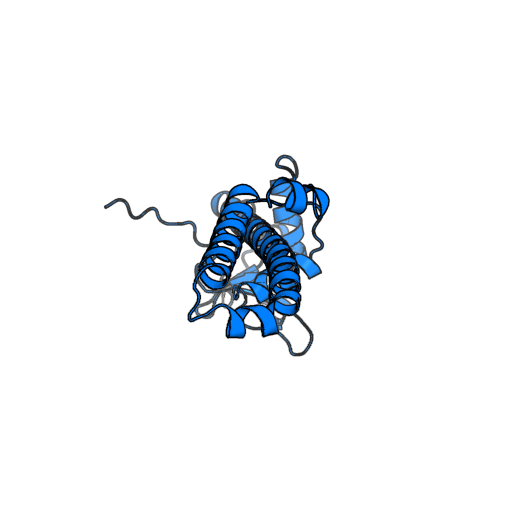16.064 -1.634 26.667 1.00 57.38 97 PHE A O 1
ATOM 787 N N . GLY A 1 98 ? -16.788 0.207 25.603 1.00 65.56 98 GLY A N 1
ATOM 788 C CA . GLY A 1 98 ? -15.615 1.037 25.917 1.00 65.56 98 GLY A CA 1
ATOM 789 C C . GLY A 1 98 ? -14.417 0.886 24.969 1.00 65.56 98 GLY A C 1
ATOM 790 O O . GLY A 1 98 ? -13.353 1.449 25.242 1.00 65.56 98 GLY A O 1
ATOM 791 N N . GLN A 1 99 ? -14.557 0.152 23.859 1.00 69.50 99 GLN A N 1
ATOM 792 C CA . GLN A 1 99 ? -13.521 0.061 22.816 1.00 69.50 99 GLN A CA 1
ATOM 793 C C . GLN A 1 99 ? -13.891 0.742 21.492 1.00 69.50 99 GLN A C 1
ATOM 795 O O . GLN A 1 99 ? -13.071 0.756 20.581 1.00 69.50 99 GLN A O 1
ATOM 800 N N . GLU A 1 100 ? -15.064 1.373 21.401 1.00 74.81 100 GLU A N 1
ATOM 801 C CA . GLU A 1 100 ? -15.586 1.976 20.164 1.00 74.81 100 GLU A CA 1
ATOM 802 C C . GLU A 1 100 ? -14.619 2.988 19.527 1.00 74.81 100 GLU A C 1
ATOM 804 O O . GLU A 1 100 ? -14.411 2.971 18.318 1.00 74.81 100 GLU A O 1
ATOM 809 N N . GLU A 1 101 ? -13.955 3.823 20.333 1.00 78.06 101 GLU A N 1
ATOM 810 C CA . GLU A 1 101 ? -12.993 4.821 19.837 1.00 78.06 101 GLU A CA 1
ATOM 811 C C . GLU A 1 101 ? -11.665 4.208 19.362 1.00 78.06 101 GLU A C 1
ATOM 813 O O . GLU A 1 101 ? -10.975 4.782 18.518 1.00 78.06 101 GLU A O 1
ATOM 818 N N . ARG A 1 102 ? -11.307 3.032 19.890 1.00 86.56 102 ARG A N 1
ATOM 819 C CA . ARG A 1 102 ? -10.065 2.306 19.571 1.00 86.56 102 ARG A CA 1
ATOM 820 C C . ARG A 1 102 ? -10.275 1.209 18.532 1.00 86.56 102 ARG A C 1
ATOM 822 O O . ARG A 1 102 ? -9.322 0.547 18.129 1.00 86.56 102 ARG A O 1
ATOM 829 N N . GLN A 1 103 ? -11.501 0.990 18.082 1.00 90.50 103 GLN A N 1
ATOM 830 C CA . GLN A 1 103 ? -11.819 -0.080 17.154 1.00 90.50 103 GLN A CA 1
ATOM 831 C C . GLN A 1 103 ? -11.582 0.366 15.709 1.00 90.50 103 GLN A C 1
ATOM 833 O O . GLN A 1 103 ? -12.374 1.119 15.150 1.00 90.50 103 GLN A O 1
ATOM 838 N N . ILE A 1 104 ? -10.533 -0.150 15.062 1.00 92.69 104 ILE A N 1
ATOM 839 C CA . ILE A 1 104 ? -10.206 0.189 13.660 1.00 92.69 104 ILE A CA 1
ATOM 840 C C . ILE A 1 104 ? -10.858 -0.734 12.635 1.00 92.69 104 ILE A C 1
ATOM 842 O O . ILE A 1 104 ? -10.778 -0.467 11.435 1.00 92.69 104 ILE A O 1
ATOM 846 N N . GLY A 1 105 ? -11.509 -1.807 13.076 1.00 92.38 105 GLY A N 1
ATOM 847 C CA . GLY A 1 105 ? -12.139 -2.754 12.172 1.00 92.38 105 GLY A CA 1
ATOM 848 C C . GLY A 1 105 ? -12.627 -4.022 12.848 1.00 92.38 105 GLY A C 1
ATOM 849 O O . GLY A 1 105 ? -12.725 -4.108 14.075 1.00 92.38 105 GLY A O 1
ATOM 850 N N . TRP A 1 106 ? -12.929 -5.003 12.006 1.00 92.88 106 TRP A N 1
ATOM 851 C CA . TRP A 1 106 ? -13.363 -6.335 12.402 1.00 92.88 106 TRP A CA 1
ATOM 852 C C . TRP A 1 106 ? -12.544 -7.412 11.708 1.00 92.88 106 TRP A C 1
ATOM 854 O O . TRP A 1 106 ? -11.914 -7.146 10.687 1.00 92.88 106 TRP A O 1
ATOM 864 N N . PHE A 1 107 ? -12.635 -8.637 12.208 1.00 92.38 107 PHE A N 1
ATOM 865 C CA . PHE A 1 107 ? -12.124 -9.820 11.523 1.00 92.38 107 PHE A CA 1
ATOM 866 C C . PHE A 1 107 ? -13.137 -10.971 11.571 1.00 92.38 107 PHE A C 1
ATOM 868 O O . PHE A 1 107 ? -13.967 -11.053 12.484 1.00 92.38 107 PHE A O 1
ATOM 875 N N . ASP A 1 108 ? -13.095 -11.826 10.555 1.00 91.12 108 ASP A N 1
ATOM 876 C CA . ASP A 1 108 ? -13.708 -13.156 10.535 1.00 91.12 108 ASP A CA 1
ATOM 877 C C . ASP A 1 108 ? -12.865 -14.097 9.659 1.00 91.12 108 ASP A C 1
ATOM 879 O O . ASP A 1 108 ? -11.820 -13.699 9.145 1.00 91.12 108 ASP A O 1
ATOM 883 N N . ASP A 1 109 ? -13.327 -15.330 9.455 1.00 89.75 109 ASP A N 1
ATOM 884 C CA . ASP A 1 109 ? -12.622 -16.340 8.649 1.00 89.75 109 ASP A CA 1
ATOM 885 C C . ASP A 1 109 ? -12.379 -15.914 7.189 1.00 89.75 109 ASP A C 1
ATOM 887 O O . ASP A 1 109 ? -11.577 -16.523 6.486 1.00 89.75 109 ASP A O 1
ATOM 891 N N . GLN A 1 110 ? -13.092 -14.897 6.695 1.00 89.62 110 GLN A N 1
ATOM 892 C CA . GLN A 1 110 ? -12.934 -14.383 5.334 1.00 89.62 110 GLN A CA 1
ATOM 893 C C . GLN A 1 110 ? -11.927 -13.228 5.262 1.00 89.62 110 GLN A C 1
ATOM 895 O O . GLN A 1 110 ? -11.625 -12.764 4.161 1.00 89.62 110 GLN A O 1
ATOM 900 N N . GLY A 1 111 ? -11.423 -12.741 6.398 1.00 92.56 111 GLY A N 1
ATOM 901 C CA . GLY A 1 111 ? -10.335 -11.771 6.467 1.00 92.56 111 GLY A CA 1
ATOM 902 C C . GLY A 1 111 ? -10.613 -10.577 7.372 1.00 92.56 111 GLY A C 1
ATOM 903 O O . GLY A 1 111 ? -11.479 -10.597 8.253 1.00 92.56 111 GLY A O 1
ATOM 904 N N . VAL A 1 112 ? -9.847 -9.512 7.139 1.00 94.56 112 VAL A N 1
ATOM 905 C CA . VAL A 1 112 ? -9.869 -8.296 7.958 1.00 94.56 112 VAL A CA 1
ATOM 906 C C . VAL A 1 112 ? -10.658 -7.193 7.256 1.00 94.56 112 VAL A C 1
ATOM 908 O O . VAL A 1 112 ? -10.455 -6.910 6.077 1.00 94.56 112 VAL A O 1
ATOM 911 N N . TYR A 1 113 ? -11.541 -6.528 7.998 1.00 94.81 113 TYR A N 1
ATOM 912 C CA . TYR A 1 113 ? -12.395 -5.442 7.521 1.00 94.81 113 TYR A CA 1
ATOM 913 C C . TYR A 1 113 ? -12.052 -4.142 8.244 1.00 94.81 113 TYR A C 1
ATOM 915 O O . TYR A 1 113 ? -12.528 -3.899 9.356 1.00 94.81 113 TYR A O 1
ATOM 923 N N . LEU A 1 114 ? -11.254 -3.285 7.613 1.00 95.25 114 LEU A N 1
ATOM 924 C CA . LEU A 1 114 ? -10.829 -2.016 8.206 1.00 95.25 114 LEU A CA 1
ATOM 925 C C . LEU A 1 114 ? -11.813 -0.886 7.921 1.00 95.25 114 LEU A C 1
ATOM 927 O O . LEU A 1 114 ? -12.265 -0.708 6.786 1.00 95.25 114 LEU A O 1
ATOM 931 N N . LEU A 1 115 ? -12.066 -0.063 8.938 1.00 93.69 115 LEU A N 1
ATOM 932 C CA . LEU A 1 115 ? -12.706 1.241 8.801 1.00 93.69 115 LEU A CA 1
ATOM 933 C C . LEU A 1 115 ? -11.707 2.213 8.149 1.00 93.69 115 LEU A C 1
ATOM 935 O O . LEU A 1 115 ? -10.762 2.646 8.815 1.00 93.69 115 LEU A O 1
ATOM 939 N N . PRO A 1 116 ? -11.891 2.598 6.872 1.00 93.88 116 PRO A N 1
ATOM 940 C CA . PRO A 1 116 ? -10.812 3.195 6.089 1.00 93.88 116 PRO A CA 1
ATOM 941 C C . PRO A 1 116 ? -10.337 4.541 6.644 1.00 93.88 116 PRO A C 1
ATOM 943 O O . PRO A 1 116 ? -9.144 4.815 6.687 1.00 93.88 116 PRO A O 1
ATOM 946 N N . ASP A 1 117 ? -11.267 5.384 7.102 1.00 92.81 117 ASP A N 1
ATOM 947 C CA . ASP A 1 117 ? -10.942 6.702 7.657 1.00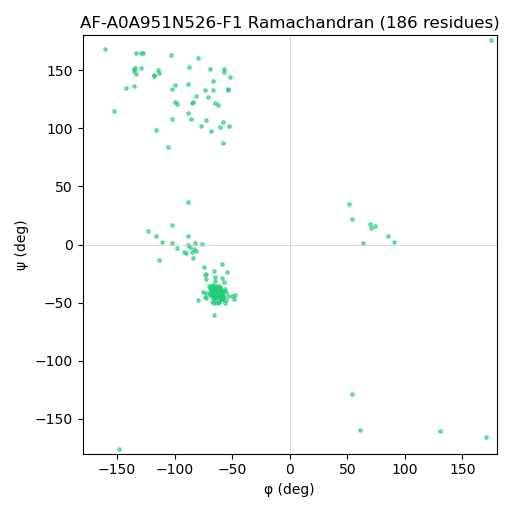 92.81 117 ASP A CA 1
ATOM 948 C C . ASP A 1 117 ? -10.232 6.637 9.004 1.00 92.81 117 ASP A C 1
ATOM 950 O O . ASP A 1 117 ? -9.403 7.496 9.305 1.00 92.81 117 ASP A O 1
ATOM 954 N N . LEU A 1 118 ? -10.584 5.664 9.841 1.00 93.19 118 LEU A N 1
ATOM 955 C CA . LEU A 1 118 ? -9.999 5.537 11.169 1.00 93.19 118 LEU A CA 1
ATOM 956 C C . LEU A 1 118 ? -8.624 4.872 11.084 1.00 93.19 118 LEU A C 1
ATOM 958 O O . LEU A 1 118 ? -7.657 5.427 11.596 1.00 93.19 118 LEU A O 1
ATOM 962 N N . ALA A 1 119 ? -8.517 3.763 10.346 1.00 94.75 119 ALA A N 1
ATOM 963 C CA . ALA A 1 119 ? -7.257 3.057 10.136 1.00 94.75 119 ALA A CA 1
ATOM 964 C C . ALA A 1 119 ? -6.208 3.944 9.441 1.00 94.75 119 ALA A C 1
ATOM 966 O O . ALA A 1 119 ? -5.051 3.974 9.853 1.00 94.75 119 ALA A O 1
ATOM 967 N N . TYR A 1 120 ? -6.604 4.714 8.419 1.00 95.31 120 TYR A N 1
ATOM 968 C CA . TYR A 1 120 ? -5.703 5.660 7.752 1.00 95.31 120 TYR A CA 1
ATOM 969 C C . TYR A 1 120 ? -5.189 6.745 8.707 1.00 95.31 120 TYR A C 1
ATOM 971 O O . TYR A 1 120 ? -3.984 6.981 8.777 1.00 95.31 120 TYR A O 1
ATOM 979 N N . ARG A 1 121 ? -6.083 7.383 9.477 1.00 93.94 121 ARG A N 1
ATOM 980 C CA . ARG A 1 121 ? -5.689 8.422 10.442 1.00 93.94 121 ARG A CA 1
ATOM 981 C C . ARG A 1 121 ? -4.748 7.875 11.512 1.00 93.94 121 ARG A C 1
ATOM 983 O O . ARG A 1 121 ? -3.720 8.496 11.759 1.00 93.94 121 ARG A O 1
ATOM 990 N N . ALA A 1 122 ? -5.067 6.711 12.073 1.00 93.94 122 ALA A N 1
ATOM 991 C CA . ALA A 1 122 ? -4.250 6.059 13.088 1.00 93.94 122 ALA A CA 1
ATOM 992 C C . ALA A 1 122 ? -2.833 5.744 12.574 1.00 93.94 122 ALA A C 1
ATOM 994 O O . ALA A 1 122 ? -1.846 6.057 13.240 1.00 93.94 122 ALA A O 1
ATOM 995 N N . ALA A 1 123 ? -2.715 5.197 11.358 1.00 94.94 123 ALA A N 1
ATOM 996 C CA . ALA A 1 123 ? -1.417 4.922 10.744 1.00 94.94 123 ALA A CA 1
ATOM 997 C C . ALA A 1 123 ? -0.621 6.208 10.458 1.00 94.94 123 ALA A C 1
ATOM 999 O O . ALA A 1 123 ? 0.574 6.277 10.745 1.00 94.94 123 ALA A O 1
ATOM 1000 N N . CYS A 1 124 ? -1.271 7.254 9.932 1.00 94.06 124 CYS A N 1
ATOM 1001 C CA . CYS A 1 124 ? -0.619 8.547 9.712 1.00 94.06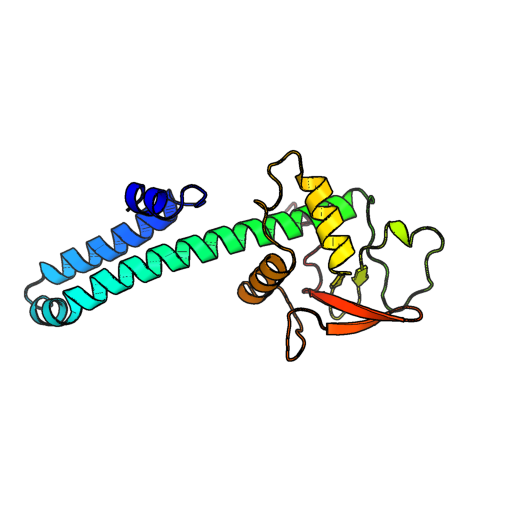 124 CYS A CA 1
ATOM 1002 C C . CYS A 1 124 ? -0.123 9.184 11.014 1.00 94.06 124 CYS A C 1
ATOM 1004 O O . CYS A 1 124 ? 0.951 9.783 11.020 1.00 94.06 124 CYS A O 1
ATOM 1006 N N . GLU A 1 125 ? -0.890 9.063 12.097 1.00 93.75 125 GLU A N 1
ATOM 1007 C CA . GLU A 1 125 ? -0.513 9.583 13.409 1.00 93.75 125 GLU A CA 1
ATOM 1008 C C . GLU A 1 125 ? 0.714 8.858 13.969 1.00 93.75 125 GLU A C 1
ATOM 1010 O O . GLU A 1 125 ? 1.665 9.517 14.388 1.00 93.75 125 GLU A O 1
ATOM 1015 N N . LEU A 1 126 ? 0.745 7.523 13.892 1.00 93.69 126 LEU A N 1
ATOM 1016 C CA . LEU A 1 126 ? 1.905 6.733 14.313 1.00 93.69 126 LEU A CA 1
ATOM 1017 C C . LEU A 1 126 ? 3.165 7.093 13.517 1.00 93.69 126 LEU A C 1
ATOM 1019 O O . LEU A 1 126 ? 4.245 7.248 14.082 1.00 93.69 126 LEU A O 1
ATOM 1023 N N . LEU A 1 127 ? 3.027 7.234 12.198 1.00 92.81 127 LEU A N 1
ATOM 1024 C CA . LEU A 1 127 ? 4.160 7.446 11.301 1.00 92.81 127 LEU A CA 1
ATOM 1025 C C . LEU A 1 127 ? 4.612 8.908 11.217 1.00 92.81 127 LEU A C 1
ATOM 10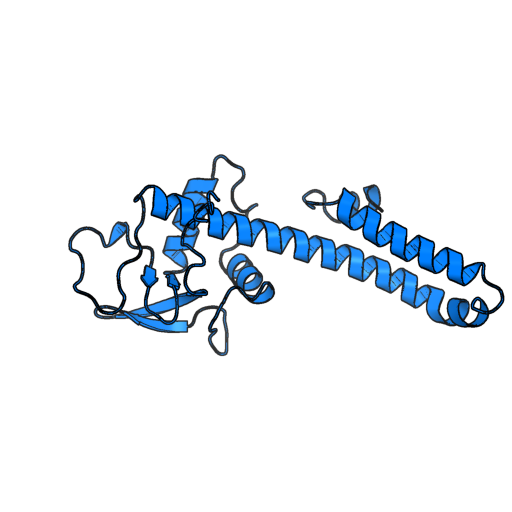27 O O . LEU A 1 127 ? 5.618 9.174 10.554 1.00 92.81 127 LEU A O 1
ATOM 1031 N N . ARG A 1 128 ? 3.914 9.847 11.870 1.00 89.44 128 ARG A N 1
ATOM 1032 C CA . ARG A 1 128 ? 4.127 11.298 11.731 1.00 89.44 128 ARG A CA 1
ATOM 1033 C C . ARG A 1 128 ? 5.591 11.708 11.890 1.00 89.44 128 ARG A C 1
ATOM 1035 O O . ARG A 1 128 ? 6.104 12.463 11.069 1.00 89.44 128 ARG A O 1
ATOM 1042 N N . ASP A 1 129 ? 6.268 11.161 12.894 1.00 86.25 129 ASP A N 1
ATOM 1043 C CA . ASP A 1 129 ? 7.643 11.544 13.232 1.00 86.25 129 ASP A CA 1
ATOM 1044 C C . ASP A 1 129 ? 8.690 10.785 12.379 1.00 86.25 129 ASP A C 1
ATOM 1046 O O . ASP A 1 129 ? 9.855 11.169 12.320 1.00 86.25 129 ASP A O 1
ATOM 1050 N N . SER A 1 130 ? 8.269 9.744 11.649 1.00 82.81 130 SER A N 1
ATOM 1051 C CA . SER A 1 130 ? 9.108 8.883 10.789 1.00 82.81 130 SER A CA 1
ATOM 1052 C C . SER A 1 130 ? 8.987 9.194 9.285 1.00 82.81 130 SER A C 1
ATOM 1054 O O . SER A 1 130 ? 9.341 8.379 8.426 1.00 82.81 130 SER A O 1
ATOM 1056 N N . GLY A 1 131 ? 8.457 10.374 8.949 1.00 77.31 131 GLY A N 1
ATOM 1057 C CA . GLY A 1 131 ? 8.232 10.820 7.568 1.00 77.31 131 GLY A CA 1
ATOM 1058 C C . GLY A 1 131 ? 6.859 10.458 6.986 1.00 77.31 131 GLY A C 1
ATOM 1059 O O . GLY A 1 131 ? 6.585 10.782 5.832 1.00 77.31 131 GLY A O 1
ATOM 1060 N N . GLY A 1 132 ? 5.977 9.828 7.769 1.00 84.19 132 GLY A N 1
ATOM 1061 C CA . GLY A 1 132 ? 4.612 9.499 7.355 1.00 84.19 132 GLY A CA 1
ATOM 1062 C C . GLY A 1 132 ? 4.545 8.560 6.147 1.00 84.19 132 GLY A C 1
ATOM 1063 O O . GLY A 1 132 ? 5.515 7.891 5.800 1.00 84.19 132 GLY A O 1
ATOM 1064 N N . LEU A 1 133 ? 3.394 8.571 5.473 1.00 84.88 133 LEU A N 1
ATOM 1065 C CA . LEU A 1 133 ? 3.181 7.904 4.182 1.00 84.88 133 LEU A CA 1
ATOM 1066 C C . LEU A 1 133 ? 3.548 8.826 3.004 1.00 84.88 133 LEU A C 1
ATOM 1068 O O . LEU A 1 133 ? 2.817 8.900 2.021 1.00 84.88 133 LEU A O 1
ATOM 1072 N N . ASN A 1 134 ? 4.593 9.654 3.144 1.00 82.00 134 ASN A N 1
ATOM 1073 C CA . ASN A 1 134 ? 5.041 10.612 2.118 1.00 82.00 134 ASN A CA 1
ATOM 1074 C C . ASN A 1 134 ? 3.933 11.536 1.552 1.00 82.00 134 ASN A C 1
ATOM 1076 O O . ASN A 1 134 ? 3.933 11.897 0.377 1.00 82.00 134 ASN A O 1
ATOM 1080 N N . GLY A 1 135 ? 2.964 11.929 2.389 1.00 80.12 135 GLY A N 1
ATOM 1081 C CA . GLY A 1 135 ? 1.850 12.807 1.995 1.00 80.12 135 GLY A CA 1
ATOM 1082 C C . GLY A 1 135 ? 0.820 12.156 1.062 1.00 80.12 135 GLY A C 1
ATOM 1083 O O . GLY A 1 135 ? 0.004 12.855 0.457 1.00 80.12 135 GLY A O 1
ATOM 1084 N N . LEU A 1 136 ? 0.851 10.831 0.924 1.00 86.44 136 LEU A N 1
ATOM 1085 C CA . LEU A 1 136 ? -0.030 10.088 0.039 1.00 86.44 136 LEU A CA 1
ATOM 1086 C C . LEU A 1 136 ? -1.487 10.166 0.505 1.00 86.44 136 LEU A C 1
ATOM 1088 O O . LEU A 1 136 ? -1.773 9.945 1.672 1.00 86.44 136 LEU A O 1
ATOM 1092 N N . SER A 1 137 ? -2.428 10.453 -0.398 1.00 89.56 137 SER A N 1
ATOM 1093 C CA . SER A 1 137 ? -3.847 10.502 -0.023 1.00 89.56 137 SER A CA 1
ATOM 1094 C C . SER A 1 137 ? -4.397 9.110 0.310 1.00 89.56 137 SER A C 1
ATOM 1096 O O . SER A 1 137 ? -4.009 8.125 -0.318 1.00 89.56 137 SER A O 1
ATOM 1098 N N . LYS A 1 138 ? -5.399 9.034 1.195 1.00 92.25 138 LYS A N 1
ATOM 1099 C CA . LYS A 1 138 ? -6.140 7.796 1.507 1.00 92.25 138 LYS A CA 1
ATOM 1100 C C . LYS A 1 138 ? -6.599 7.037 0.251 1.00 92.25 138 LYS A C 1
ATOM 1102 O O . LYS A 1 138 ? -6.403 5.834 0.135 1.00 92.25 138 LYS A O 1
ATOM 1107 N N . ASN A 1 139 ? -7.187 7.739 -0.721 1.00 91.06 139 ASN A N 1
ATOM 1108 C CA . ASN A 1 139 ? -7.670 7.104 -1.953 1.00 91.06 139 ASN A CA 1
ATOM 1109 C C . ASN A 1 139 ? -6.523 6.564 -2.813 1.00 91.06 139 ASN A C 1
ATOM 1111 O O . ASN A 1 139 ? -6.680 5.526 -3.451 1.00 91.06 139 ASN A O 1
ATOM 1115 N N . THR A 1 140 ? -5.381 7.254 -2.838 1.00 89.69 140 THR A N 1
ATOM 1116 C CA . THR A 1 140 ? -4.180 6.757 -3.515 1.00 89.69 140 THR A CA 1
ATOM 1117 C C . THR A 1 140 ? -3.664 5.506 -2.815 1.00 89.69 140 THR A C 1
ATOM 1119 O O . THR A 1 140 ? -3.397 4.525 -3.494 1.00 89.69 140 THR A O 1
ATOM 1122 N N . LEU A 1 141 ? -3.617 5.497 -1.479 1.00 92.19 141 LEU A N 1
ATOM 1123 C CA . LEU A 1 141 ? -3.149 4.348 -0.701 1.00 92.19 141 LEU A CA 1
ATOM 1124 C C . LEU A 1 141 ? -4.004 3.118 -0.987 1.00 92.19 141 LEU A C 1
ATOM 1126 O O . LEU A 1 141 ? -3.482 2.051 -1.271 1.00 92.19 141 LEU A O 1
ATOM 1130 N N . HIS A 1 142 ? -5.327 3.270 -0.986 1.00 93.56 142 HIS A N 1
ATOM 1131 C CA . HIS A 1 142 ? -6.211 2.147 -1.280 1.00 93.56 142 HIS A CA 1
ATOM 1132 C C . HIS A 1 142 ? -5.988 1.597 -2.692 1.00 93.56 142 HIS A C 1
ATOM 1134 O O . HIS A 1 142 ? -5.999 0.385 -2.880 1.00 93.56 142 HIS A O 1
ATOM 1140 N N . LYS A 1 143 ? -5.765 2.469 -3.686 1.00 90.06 143 LYS A N 1
ATOM 1141 C CA . LYS A 1 143 ? -5.415 2.036 -5.048 1.00 90.06 143 LYS A CA 1
ATOM 1142 C C . LYS A 1 143 ? -4.085 1.285 -5.090 1.00 90.06 143 LYS A C 1
ATOM 1144 O O . LYS A 1 143 ? -3.982 0.347 -5.866 1.00 90.06 143 LYS A O 1
ATOM 1149 N N . GLN A 1 144 ? -3.109 1.670 -4.266 1.00 89.44 144 GLN A N 1
ATOM 1150 C CA . GLN A 1 144 ? -1.844 0.940 -4.134 1.00 89.44 144 GLN A CA 1
ATOM 1151 C C . GLN A 1 144 ? -2.058 -0.437 -3.499 1.00 89.44 144 GLN A C 1
ATOM 1153 O O . GLN A 1 144 ? -1.531 -1.426 -3.987 1.00 89.44 144 GLN A O 1
ATOM 1158 N N . LEU A 1 145 ? -2.884 -0.532 -2.453 1.00 90.25 145 LEU A N 1
ATOM 1159 C CA . LEU A 1 145 ? -3.247 -1.823 -1.860 1.00 90.25 145 LEU A CA 1
ATOM 1160 C C . LEU A 1 145 ? -3.926 -2.745 -2.892 1.00 90.25 145 LEU A C 1
ATOM 1162 O O . LEU A 1 145 ? -3.611 -3.927 -2.953 1.00 90.25 145 LEU A O 1
ATOM 1166 N N . ASP A 1 146 ? -4.809 -2.199 -3.736 1.00 89.88 146 ASP A N 1
ATOM 1167 C CA . ASP A 1 146 ? -5.457 -2.928 -4.842 1.00 89.88 146 ASP A CA 1
ATOM 1168 C C . ASP A 1 146 ? -4.447 -3.348 -5.923 1.00 89.88 146 ASP A C 1
ATOM 1170 O O . ASP A 1 146 ? -4.450 -4.500 -6.349 1.00 89.88 146 ASP A O 1
ATOM 1174 N N . SER A 1 147 ? -3.544 -2.451 -6.344 1.00 85.06 147 SER A N 1
ATOM 1175 C CA . SER A 1 147 ? -2.532 -2.758 -7.369 1.00 85.06 147 SER A CA 1
ATOM 1176 C C . SER A 1 147 ? -1.533 -3.825 -6.917 1.00 85.06 147 SER A C 1
ATOM 1178 O O . SER A 1 147 ? -1.013 -4.565 -7.752 1.00 85.06 147 SER A O 1
ATOM 1180 N N . LEU A 1 148 ? -1.304 -3.931 -5.608 1.00 84.38 148 LEU A N 1
ATOM 1181 C CA . LEU A 1 148 ? -0.466 -4.951 -4.979 1.00 84.38 148 LEU A CA 1
ATOM 1182 C C . LEU A 1 148 ? -1.221 -6.248 -4.656 1.00 84.38 148 LEU A C 1
ATOM 1184 O O . LEU A 1 148 ? -0.604 -7.186 -4.164 1.00 84.38 148 LEU A O 1
ATOM 1188 N N . GLY A 1 149 ? -2.531 -6.316 -4.917 1.00 86.12 149 GLY A N 1
ATOM 1189 C CA . GLY A 1 149 ? -3.344 -7.507 -4.656 1.00 86.12 149 GLY A CA 1
ATOM 1190 C C . GLY A 1 149 ? -3.665 -7.751 -3.179 1.00 86.12 149 GLY A C 1
ATOM 1191 O O . GLY A 1 149 ? -4.105 -8.837 -2.835 1.00 86.12 149 GLY A O 1
ATOM 1192 N N . LEU A 1 150 ? -3.490 -6.751 -2.309 1.00 88.00 150 LEU A N 1
ATOM 1193 C CA . LEU A 1 150 ? -3.718 -6.876 -0.861 1.00 88.00 150 LEU A CA 1
ATOM 1194 C C . LEU A 1 150 ? -5.200 -6.743 -0.463 1.00 88.00 150 LEU A C 1
ATOM 1196 O O . LEU A 1 150 ? -5.545 -6.885 0.711 1.00 88.00 150 LEU A O 1
ATOM 1200 N N . LEU A 1 151 ? -6.081 -6.426 -1.420 1.00 90.88 151 LEU A N 1
ATOM 1201 C CA . LEU A 1 151 ? -7.527 -6.355 -1.210 1.00 90.88 151 LEU A CA 1
ATOM 1202 C C . LEU A 1 151 ? -8.201 -7.631 -1.720 1.00 90.88 151 LEU A C 1
ATOM 1204 O O . LEU A 1 151 ? -8.139 -7.928 -2.911 1.00 90.88 151 LEU A O 1
ATOM 1208 N N . VAL A 1 152 ? -8.927 -8.325 -0.842 1.00 91.19 152 VAL A N 1
ATOM 1209 C CA . VAL A 1 152 ? -9.653 -9.563 -1.184 1.00 91.19 152 VAL A CA 1
ATOM 1210 C C . VAL A 1 152 ? -10.888 -9.261 -2.023 1.00 91.19 152 VAL A C 1
ATOM 1212 O O . VAL A 1 152 ? -11.151 -9.922 -3.022 1.00 91.19 152 VAL A O 1
ATOM 1215 N N . ASN A 1 153 ? -11.662 -8.248 -1.627 1.00 88.56 153 ASN A N 1
ATOM 1216 C CA . ASN A 1 153 ? -12.854 -7.822 -2.351 1.00 88.56 153 ASN A CA 1
ATOM 1217 C C . ASN A 1 153 ? -12.895 -6.307 -2.526 1.00 88.56 153 ASN A C 1
ATOM 1219 O O . ASN A 1 153 ? -12.515 -5.536 -1.642 1.00 88.56 153 ASN A O 1
ATOM 1223 N N . LYS A 1 154 ? -13.466 -5.890 -3.657 1.00 88.00 154 LYS A N 1
ATOM 1224 C CA . LYS A 1 154 ? -13.684 -4.491 -4.025 1.00 88.00 154 LYS A CA 1
ATOM 1225 C C . LYS A 1 154 ? -15.092 -4.276 -4.563 1.00 88.00 154 LYS A C 1
ATOM 1227 O O . LYS A 1 154 ? -15.716 -5.192 -5.091 1.00 88.00 154 LYS A O 1
ATOM 1232 N N . GLY A 1 155 ? -15.608 -3.064 -4.386 1.00 82.69 155 GLY A N 1
ATOM 1233 C CA . GLY A 1 155 ? -16.895 -2.677 -4.956 1.00 82.69 155 GLY A CA 1
ATOM 1234 C C . GLY A 1 155 ? -16.749 -2.323 -6.435 1.00 82.69 155 GLY A C 1
ATOM 1235 O O . GLY A 1 155 ? -15.663 -1.955 -6.877 1.00 82.69 155 GLY A O 1
ATOM 1236 N N . GLU A 1 156 ? -17.855 -2.339 -7.185 1.00 73.81 156 GLU A N 1
ATOM 1237 C CA . GLU A 1 156 ? -17.876 -2.037 -8.632 1.00 73.81 156 GLU A CA 1
ATOM 1238 C C . GLU A 1 156 ? -17.246 -0.680 -9.008 1.00 73.81 156 GLU A C 1
ATOM 1240 O O . GLU A 1 156 ? -16.785 -0.506 -10.131 1.00 73.81 156 GLU A O 1
ATOM 1245 N N . GLY A 1 157 ? -17.189 0.276 -8.073 1.00 74.50 157 GLY A N 1
ATOM 1246 C CA . GLY A 1 157 ? -16.633 1.616 -8.292 1.00 74.50 157 GLY A CA 1
ATOM 1247 C C . GLY A 1 157 ? -15.497 2.022 -7.350 1.00 74.50 157 GLY A C 1
ATOM 1248 O O . GLY A 1 157 ? -15.165 3.206 -7.295 1.00 74.50 157 GLY A O 1
ATOM 1249 N N . GLY A 1 158 ? -14.920 1.104 -6.564 1.00 86.75 158 GLY A N 1
ATOM 1250 C CA . GLY A 1 158 ? -13.831 1.478 -5.657 1.00 86.75 158 GLY A CA 1
ATOM 1251 C C . GLY A 1 158 ? -13.329 0.381 -4.726 1.00 86.75 158 GLY A C 1
ATOM 1252 O O . GLY A 1 158 ? -13.880 -0.708 -4.636 1.00 86.75 158 GLY A O 1
ATOM 1253 N N . GLN A 1 159 ? -12.288 0.714 -3.967 1.00 92.75 159 GLN A N 1
ATOM 1254 C CA . GLN A 1 159 ? -11.524 -0.221 -3.130 1.00 92.75 159 GLN A CA 1
ATOM 1255 C C . GLN A 1 159 ? -12.219 -0.626 -1.823 1.00 92.75 159 GLN A C 1
ATOM 1257 O O . GLN A 1 159 ? -11.663 -1.373 -1.032 1.00 92.75 159 GLN A O 1
ATOM 1262 N N . THR A 1 160 ? -13.422 -0.113 -1.562 1.00 92.25 160 THR A N 1
ATOM 1263 C CA . THR A 1 160 ? -14.175 -0.414 -0.338 1.00 92.25 160 THR A CA 1
ATOM 1264 C C . THR A 1 160 ? -15.489 -1.096 -0.667 1.00 92.25 160 THR A C 1
ATOM 1266 O O . THR A 1 160 ? -16.146 -0.737 -1.650 1.00 92.25 160 THR A O 1
ATOM 1269 N N . ILE A 1 161 ? -15.902 -2.024 0.192 1.00 93.06 161 ILE A N 1
ATOM 1270 C CA . ILE A 1 161 ? -17.170 -2.747 0.076 1.00 93.06 161 ILE A CA 1
ATOM 1271 C C . ILE A 1 161 ? -18.112 -2.383 1.228 1.00 93.06 161 ILE A C 1
ATOM 1273 O O . ILE A 1 161 ? -17.646 -2.093 2.333 1.00 93.06 161 ILE A O 1
ATOM 1277 N N . PRO A 1 162 ? -19.437 -2.375 1.006 1.00 91.12 162 PRO A N 1
ATOM 1278 C CA . PRO A 1 162 ? -20.391 -2.325 2.101 1.00 91.12 162 PRO A CA 1
ATOM 1279 C C . PRO A 1 162 ? -20.394 -3.673 2.836 1.00 91.12 162 PRO A C 1
ATOM 1281 O O . PRO A 1 162 ? -20.582 -4.725 2.225 1.00 91.12 162 PRO A O 1
ATOM 1284 N N . LYS A 1 163 ? -20.212 -3.655 4.156 1.00 91.06 163 LYS A N 1
ATOM 1285 C CA . LYS A 1 163 ? -20.286 -4.848 5.007 1.00 91.06 163 LYS A CA 1
ATOM 1286 C C . LYS A 1 163 ? -21.093 -4.538 6.262 1.00 91.06 163 LYS A C 1
ATOM 1288 O O . LYS A 1 163 ? -20.956 -3.471 6.858 1.00 91.06 163 LYS A O 1
ATOM 1293 N N . LYS A 1 164 ? -21.976 -5.464 6.642 1.00 86.19 164 LYS A N 1
ATOM 1294 C CA . LYS A 1 164 ? -22.762 -5.357 7.874 1.00 86.19 164 LYS A CA 1
ATOM 1295 C C . LYS A 1 164 ? -21.933 -5.875 9.050 1.00 86.19 164 LYS A C 1
ATOM 1297 O O . LYS A 1 164 ? -21.515 -7.038 9.025 1.00 86.19 164 LYS A O 1
ATOM 1302 N N . CYS A 1 165 ? -21.738 -5.021 10.051 1.00 79.50 165 CYS A N 1
ATOM 1303 C CA . CYS A 1 165 ? -21.012 -5.317 11.285 1.00 79.50 165 CYS A CA 1
ATOM 1304 C C . CYS A 1 165 ? -21.725 -4.629 12.460 1.00 79.50 165 CYS A C 1
ATOM 1306 O O . CYS A 1 165 ? -22.130 -3.472 12.340 1.00 79.50 165 CYS A O 1
ATOM 1308 N N . GLY A 1 166 ? -21.913 -5.335 13.579 1.00 69.88 166 GLY A N 1
ATOM 1309 C CA . GLY A 1 166 ? -22.710 -4.829 14.702 1.00 69.88 166 GLY A CA 1
ATOM 1310 C C . GLY A 1 166 ? -24.121 -4.396 14.272 1.00 69.88 166 GLY A C 1
ATOM 1311 O O . GLY A 1 166 ? -24.834 -5.139 13.591 1.00 69.88 166 GLY A O 1
ATOM 1312 N N . HIS A 1 167 ? -24.513 -3.172 14.638 1.00 67.19 167 HIS A N 1
ATOM 1313 C CA . HIS A 1 167 ? -25.834 -2.607 14.333 1.00 67.19 167 HIS A CA 1
ATOM 1314 C C . HIS A 1 167 ? -25.921 -1.866 12.982 1.00 67.19 167 HIS A C 1
ATOM 1316 O O . HIS A 1 167 ? -26.998 -1.377 12.639 1.00 67.19 167 HIS A O 1
ATOM 1322 N N . GLY A 1 168 ? -24.835 -1.784 12.199 1.00 81.06 168 GLY A N 1
ATOM 1323 C CA . GLY A 1 168 ? -24.749 -0.898 11.032 1.00 81.06 168 GLY A CA 1
ATOM 1324 C C . GLY A 1 168 ? -24.186 -1.529 9.756 1.00 81.06 168 GLY A C 1
ATOM 1325 O O . GLY A 1 168 ? -23.588 -2.607 9.753 1.00 81.06 168 GLY A O 1
ATOM 1326 N N . LEU A 1 169 ? -24.394 -0.829 8.637 1.00 87.94 169 LEU A N 1
ATOM 1327 C CA . LEU A 1 169 ? -23.717 -1.083 7.366 1.00 87.94 169 LEU A CA 1
ATOM 1328 C C . LEU A 1 169 ? -22.545 -0.103 7.237 1.00 87.94 169 LEU A C 1
ATOM 1330 O O . LEU A 1 169 ? -22.753 1.108 7.228 1.00 87.94 169 LEU A O 1
ATOM 1334 N N . HIS A 1 170 ? -21.328 -0.624 7.109 1.00 90.00 170 HIS A N 1
ATOM 1335 C CA . HIS A 1 170 ? -20.103 0.172 7.047 1.00 90.00 170 HIS A CA 1
ATOM 1336 C C . HIS A 1 170 ? -19.395 -0.037 5.708 1.00 90.00 170 HIS A C 1
ATOM 1338 O O . HIS A 1 170 ? -19.412 -1.134 5.152 1.00 90.00 170 HIS A O 1
ATOM 1344 N N . ARG A 1 171 ? -18.748 1.011 5.184 1.00 92.44 171 ARG A N 1
ATOM 1345 C CA . ARG A 1 171 ? -17.808 0.864 4.064 1.00 92.44 171 ARG A CA 1
ATOM 1346 C C . ARG A 1 171 ? -16.441 0.497 4.618 1.00 92.44 171 ARG A C 1
ATOM 1348 O O . ARG A 1 171 ? -15.896 1.260 5.410 1.00 92.44 171 ARG A O 1
ATOM 1355 N N . VAL A 1 172 ? -15.901 -0.635 4.184 1.00 94.06 172 VAL A N 1
ATOM 1356 C CA . VAL A 1 172 ? -14.662 -1.207 4.725 1.00 94.06 172 VAL A CA 1
ATOM 1357 C C . VAL A 1 172 ? -13.666 -1.545 3.623 1.00 94.06 172 VAL A C 1
ATOM 1359 O O . VAL A 1 172 ? -14.070 -1.824 2.491 1.00 94.06 172 VAL A O 1
ATOM 1362 N N . LEU A 1 173 ? -12.373 -1.514 3.950 1.00 95.31 173 LEU A N 1
ATOM 1363 C CA . LEU A 1 173 ? -11.341 -2.205 3.171 1.00 95.31 173 LEU A CA 1
ATOM 1364 C C . LEU A 1 173 ? -11.341 -3.672 3.592 1.00 95.31 173 LEU A C 1
ATOM 1366 O O . LEU A 1 173 ? -11.259 -3.946 4.787 1.00 95.31 173 LEU A O 1
ATOM 1370 N N . HIS A 1 174 ? -11.437 -4.589 2.633 1.00 95.56 174 HIS A N 1
ATOM 1371 C CA . HIS A 1 174 ? -11.372 -6.025 2.899 1.00 95.56 174 HIS A CA 1
ATOM 1372 C C . HIS A 1 174 ? -9.986 -6.541 2.522 1.00 95.56 174 HIS A C 1
ATOM 1374 O O . HIS A 1 174 ? -9.660 -6.597 1.338 1.00 95.56 174 HIS A O 1
ATOM 1380 N N . LEU A 1 175 ? -9.184 -6.867 3.530 1.00 93.88 175 LEU A N 1
ATOM 1381 C CA . LEU A 1 175 ? -7.832 -7.395 3.384 1.00 93.88 175 LEU A CA 1
ATOM 1382 C C . LEU A 1 175 ? -7.797 -8.905 3.628 1.00 93.88 175 LEU A C 1
ATOM 1384 O O . LEU A 1 175 ? -8.726 -9.467 4.220 1.00 93.88 175 LEU A O 1
ATOM 1388 N N . GLU A 1 176 ? -6.710 -9.537 3.191 1.00 89.25 176 GLU A N 1
ATOM 1389 C CA . GLU A 1 176 ? -6.474 -10.962 3.413 1.00 89.25 176 GLU A CA 1
ATOM 1390 C C . GLU A 1 176 ? -6.487 -11.323 4.906 1.00 89.25 176 GLU A C 1
ATOM 1392 O O . GLU A 1 176 ? -6.121 -10.498 5.754 1.00 89.25 176 GLU A O 1
ATOM 1397 N 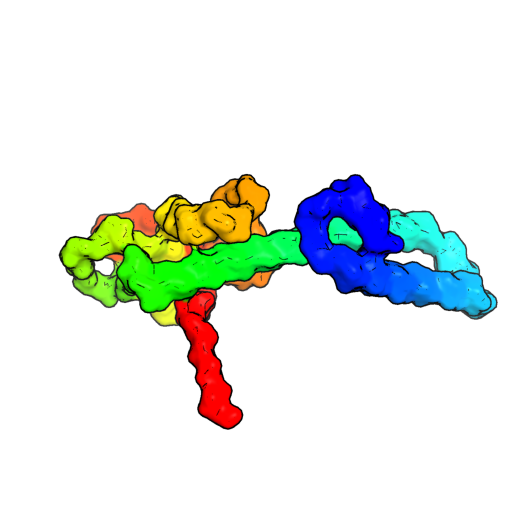N . PRO A 1 177 ? -6.920 -12.550 5.251 1.00 81.88 177 PRO A N 1
ATOM 1398 C CA . PRO A 1 177 ? -6.708 -13.092 6.586 1.00 81.88 177 PRO A CA 1
ATOM 1399 C C . PRO A 1 177 ? -5.234 -12.987 6.988 1.00 81.88 177 PRO A C 1
ATOM 1401 O O . PRO A 1 177 ? -4.344 -13.133 6.154 1.00 81.88 177 PRO A O 1
ATOM 1404 N N . ASN A 1 178 ? -4.983 -12.728 8.267 1.00 85.38 178 ASN A N 1
ATOM 1405 C CA . ASN A 1 178 ? -3.655 -12.715 8.887 1.00 85.38 178 ASN A CA 1
ATOM 1406 C C . ASN A 1 178 ? -2.667 -11.657 8.364 1.00 85.38 178 ASN A C 1
ATOM 1408 O O . ASN A 1 178 ? -1.553 -11.553 8.864 1.00 85.38 178 ASN A O 1
ATOM 1412 N N . ILE A 1 179 ? -3.056 -10.798 7.417 1.00 87.06 179 ILE A N 1
ATOM 1413 C CA . ILE A 1 179 ? -2.182 -9.721 6.922 1.00 87.06 179 ILE A CA 1
ATOM 1414 C C . ILE A 1 179 ? -1.731 -8.768 8.042 1.00 87.06 179 ILE A C 1
ATOM 1416 O O . ILE A 1 179 ? -0.657 -8.173 7.958 1.00 87.06 179 ILE A O 1
ATOM 1420 N N . LEU A 1 180 ? -2.546 -8.621 9.091 1.00 89.25 180 LEU A N 1
ATOM 1421 C CA . LEU A 1 180 ? -2.264 -7.784 10.259 1.00 89.25 180 LEU A CA 1
ATOM 1422 C C . LEU A 1 180 ? -1.815 -8.577 11.487 1.00 89.25 180 LEU A C 1
ATOM 1424 O O . LEU A 1 180 ? -1.551 -7.963 12.523 1.00 89.25 180 LEU A O 1
ATOM 1428 N N . ASP A 1 181 ? -1.705 -9.895 11.369 1.00 83.25 181 ASP A N 1
ATOM 1429 C CA . ASP A 1 181 ? -1.038 -10.684 12.389 1.00 83.25 181 ASP A CA 1
ATOM 1430 C C . ASP A 1 181 ? 0.459 -10.395 12.226 1.00 83.25 181 ASP A C 1
ATOM 1432 O O . ASP A 1 181 ? 0.971 -10.294 11.105 1.00 83.25 181 ASP A O 1
ATOM 1436 N N . GLY A 1 182 ? 1.145 -10.110 13.334 1.00 64.00 182 GLY A N 1
ATOM 1437 C CA . GLY A 1 182 ? 2.593 -9.910 13.293 1.00 64.00 182 GLY A CA 1
ATOM 1438 C C . GLY A 1 182 ? 3.257 -11.149 12.699 1.00 64.00 182 GLY A C 1
ATOM 1439 O O . GLY A 1 182 ? 2.720 -12.246 12.830 1.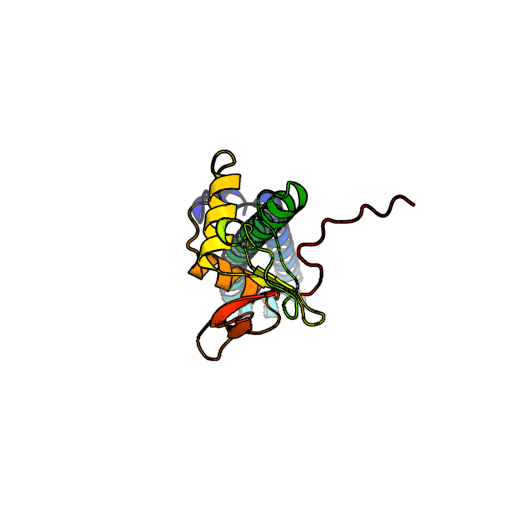00 64.00 182 GLY A O 1
ATOM 1440 N N . GLU A 1 183 ? 4.403 -10.986 12.038 1.00 52.88 183 GLU A N 1
ATOM 1441 C CA . GLU A 1 183 ? 5.219 -12.147 11.685 1.00 52.88 183 GLU A CA 1
ATOM 1442 C C . GLU A 1 183 ? 5.556 -12.864 12.997 1.00 52.88 183 GLU A C 1
ATOM 1444 O O . GLU A 1 183 ? 6.331 -12.358 13.810 1.00 52.88 183 GLU A O 1
ATOM 1449 N N . GLU A 1 184 ? 4.914 -14.006 13.258 1.00 42.62 184 GLU A N 1
ATOM 1450 C CA . GLU A 1 184 ? 5.466 -14.972 14.191 1.00 42.62 184 GLU A CA 1
ATOM 1451 C C . GLU A 1 184 ? 6.812 -15.352 13.578 1.00 42.62 184 GLU A C 1
ATOM 1453 O O . GLU A 1 184 ? 6.864 -16.071 12.582 1.00 42.62 184 GLU A O 1
ATOM 1458 N N . GLU A 1 185 ? 7.902 -14.778 14.098 1.00 37.16 185 GLU A N 1
ATOM 1459 C CA . GLU A 1 185 ? 9.236 -15.300 13.842 1.00 37.16 185 GLU A CA 1
ATOM 1460 C C . GLU A 1 185 ? 9.176 -16.785 14.207 1.00 37.16 185 GLU A C 1
ATOM 1462 O O . GLU A 1 185 ? 9.171 -17.142 15.390 1.00 37.16 185 GLU A O 1
ATOM 1467 N N . GLU A 1 186 ? 9.079 -17.651 13.194 1.00 33.91 186 GLU A N 1
ATOM 1468 C CA . GLU A 1 186 ? 9.331 -19.080 13.317 1.00 33.91 186 GLU A CA 1
ATOM 1469 C C . GLU A 1 186 ? 10.767 -19.226 13.828 1.00 33.91 186 GLU A C 1
ATOM 1471 O O . GLU A 1 186 ? 11.738 -19.311 13.080 1.00 33.91 186 GLU A O 1
ATOM 1476 N N . SER A 1 187 ? 10.906 -19.195 15.150 1.00 34.47 187 SER A N 1
ATOM 1477 C CA . SER A 1 187 ? 12.093 -19.650 15.846 1.00 34.47 187 SER A CA 1
ATOM 1478 C C . SER A 1 187 ? 12.138 -21.163 15.661 1.00 34.47 187 SER A C 1
ATOM 1480 O O . SER A 1 187 ? 11.430 -21.903 16.347 1.00 34.47 187 SER A O 1
ATOM 1482 N N . SER A 1 188 ? 12.920 -21.628 14.691 1.00 32.81 188 SER A N 1
ATOM 1483 C CA . SER A 1 188 ? 13.303 -23.034 14.522 1.00 32.81 188 SER A CA 1
ATOM 1484 C C . SER A 1 188 ? 14.783 -23.142 14.193 1.00 32.81 188 SER A C 1
ATOM 1486 O O . SER A 1 188 ? 15.251 -22.394 13.307 1.00 32.81 188 SER A O 1
#

pLDDT: mean 83.41, std 11.63, range [32.81, 95.62]

Foldseek 3Di:
DLVVLCVVPVPQPPSVVLVVVLVVLVVVLVVLCPDPVNNVVSVVCVVVSVVVSVVSSVVVSVLVLLVVLLVLLLVLLLVCPVVVQAHAAAQPDDPDPPRVLRYQFYADPQATWGQQVSSQVSSQVSCVVVCGSVPDDSQSNLVSCVVVVQAPDADPPGQWDFDDGDPDTGTTGGGGHCSSPPPPPPPD

Radius of gyration: 22.08 Å; Cα contacts (8 Å, |Δi|>4): 215; chains: 1; bounding box: 53×37×64 Å

Solvent-accessible surface area (backbone atoms only — not comparable to full-atom values): 10572 Å² total; per-residue (Å²): 95,50,71,58,51,43,71,75,38,79,84,53,56,66,45,68,62,55,24,47,56,51,50,53,50,52,50,51,49,53,53,37,54,73,31,82,93,39,23,73,66,41,64,79,40,49,69,59,49,60,51,46,54,55,50,49,55,52,51,51,42,47,52,48,42,39,49,51,46,42,51,52,46,48,51,40,48,25,52,35,44,76,68,62,66,29,40,71,44,63,50,88,59,81,84,63,83,94,40,72,93,34,46,33,32,28,34,56,98,86,15,33,34,32,34,56,74,54,43,50,50,53,31,42,61,73,29,52,90,76,61,42,60,75,84,63,50,72,71,58,49,45,50,33,31,50,76,70,62,51,44,73,49,60,35,100,89,43,64,44,32,82,44,78,45,86,96,45,79,41,65,21,35,30,27,47,62,66,70,59,51,69,85,75,77,81,85,124

Nearest PDB structures (foldseek):
  8tch-assembly1_B  TM=5.378E-01  e=1.544E-02  Staphylococcus aureus
  8tch-assembly1_A  TM=4.792E-01  e=7.315E-03  Staphylococcus aureus
  7usd-assembly1_A  TM=2.331E-01  e=9.091E+00  Homo sapiens

Mean predicted aligned error: 10.02 Å

Secondary structure (DSSP, 8-state):
-HHHHHHH-TT-SSHHHHHHHHHHHHHHHHHHHH-HHHHHHHHHHHHHHHHHHHHHHHHHHHHHHHHHHHHHHHHHHHHHHHTTSSEEEESSS---TT-GGGEEEEEETTEEEE-HHHHHHHHHHHHGGGTTTTT--HHHHHHHHHHTT-EEE-BTTBS-EEEEETTEEEEEEEEPTTTTS-------